Protein 7FXO (pdb70)

Radius of gyration: 18.95 Å; Cα contacts (8 Å, |Δi|>4): 662; chains: 2; bounding box: 54×39×42 Å

GO terms:
  GO:0140104 molecular carrier act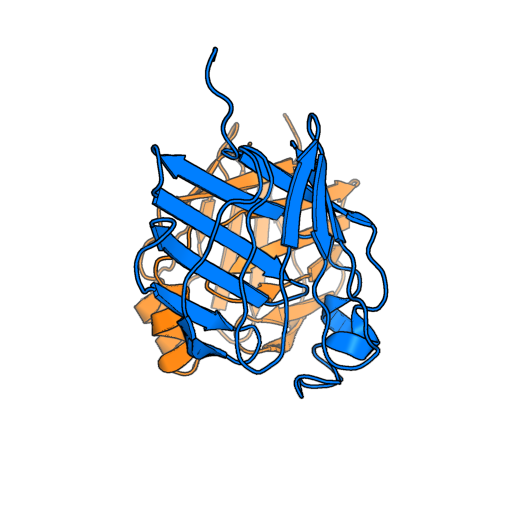ivity (F, EXP)
  GO:0005319 lipid carrier activity (F, TAS)
  GO:0005324 long-chain fatty acid transmembrane transporter activity (F, TAS)
  GO:0042167 heme catabolic process (P, TAS)
  GO:0005654 nucleoplasm (C, TAS)
  GO:0005829 cytosol (C, TAS)
  GO:0019216 regulation of lipid metabolic process (P, TAS)
  GO:0019433 triglyceride catabolic process (P, TAS)
  GO:0005515 protein binding (F, IPI)
  GO:0005829 cytosol (C, IDA)
  GO:0016209 antioxidant activity (F, IDA)
  GO:1990748 cellular detoxification (P, IDA)
  GO:0071456 cellular response to hypoxia (P, IDA)
  GO:0070301 cellular response to hydrogen peroxide (P, IDA)
  GO:0070062 extracellular exosome (C, HDA)

Foldseek 3Di:
DPADDPFAKWWWDDKPQLLVVCVVVPHDPVQSVQFVPDGWIKGWDDDPQKIWIFTDRGPDTAIAIAGAPDWGWGQDPVRDTFTWHWHDDPPFWIWIATPQWIWIWGDDPQWIWIWIDHPNGTIIIIIGGD/DDAPFAKWWWDDKDCLLVVCVVVPNDPVQSVQFVPDTGMKGWDDDPQKIWIFDRRGPDTFIFIDGAPDWGWGQDPNRDIFIWHWHDDDRFWIWIDTPQKIWIWGDDPQKIWIWIDHPPGTMIIIIGGD

CATH classification: 2.40.128.20

Sequence (258 aa):
GSHMMSFSGKYQLQSQEENFEAFMKKAIGLPEELLIQKGKDIKGVSEIVQNGKHFKFTITAGSSKVIQNEFTVGEEECELETMTGEKVKTVVQLEGDNKLVVTTTTFFKNIKSVTELNGDIITNTMMTTLGDIVFKRISKRIHMSFSGKYQLQSQENFEAFMKAIGLPEELIQKGKDIKGVSEIVQNGKHFKFTITAGSKVIQQNEFTVGEECELETMMTGEKVKTVVQLEGDNKLVTTFKNIKSVTELNNGDIIITNTMTTLGDDIVFKRRISKRRI

Secondary structure (DSSP, 8-state):
--S----EEEEEEEEESHHHHHHHTT--HHHHHHHTT---EEEEEEETTEEEEEEEETTEEEEEEEETTS-EEEE-TTS-EEEE-EEESSTTEEEEEETTEEEEEEEETTEEEEEEEETTEEEEEEEEE-/---S-EEEEEEEEESHHHHHHHHT--HHHHHHHTT---EEEEEEETTEEEEEEEETTEEEEEEEETTSEEEEEPTTS-EEEEE-EEETTTEEEEEETTEEEEEEEETTEEEEEEEETTEEEEEEEEE-

Nearest PDB structures (foldseek):
  7dzl-as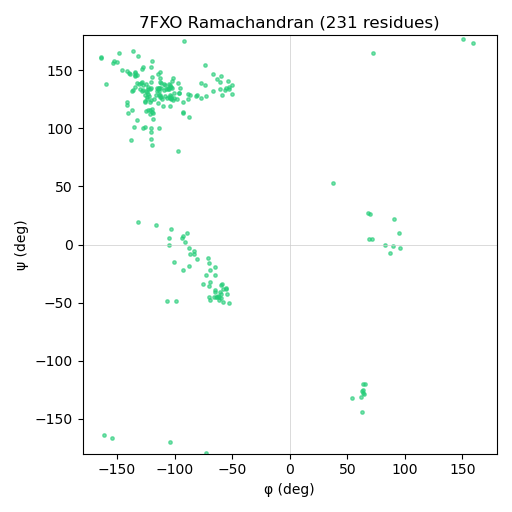sembly1_B  TM=9.947E-01  e=1.138E-18  Homo sapiens
  7dzg-assembly1_B  TM=9.962E-01  e=1.698E-18  Homo sapiens
  6mp4-assembly2_E  TM=9.742E-01  e=1.322E-18  Homo sapiens
  6drg-assembly1_A  TM=9.302E-01  e=9.304E-18  Homo sapiens
  1lfo-assembly1_A  TM=9.562E-01  e=7.229E-16  Rattus norvegicus

Solvent-accessible surface area: 12935 Å² total; per-residue (Å²): 122,118,166,79,48,0,44,19,43,3,24,15,78,56,45,100,70,13,83,46,1,4,121,48,27,63,25,70,101,118,66,9,90,60,0,66,107,4,119,7,19,15,39,5,68,41,96,60,131,52,1,74,24,16,33,14,8,6,12,56,7,13,47,25,89,16,40,16,57,104,129,10,84,14,22,12,20,67,19,76,116,22,121,20,48,4,97,66,84,49,110,40,64,6,8,14,73,21,116,142,14,98,12,33,15,53,17,76,65,62,54,15,45,15,42,9,44,37,67,143,40,48,0,87,25,70,14,92,77,80,158,153,53,1,45,26,44,2,21,7,88,50,36,105,77,9,80,46,2,1,117,51,38,55,5,76,76,114,50,2,90,56,0,64,90,8,86,10,15,18,43,6,68,39,113,55,132,53,0,96,18,28,51,10,9,3,18,42,6,9,81,20,97,16,47,9,41,108,121,12,85,15,15,11,25,50,33,88,106,11,134,19,55,5,93,52,88,68,128,51,55,6,17,14,81,28,99,142,10,101,14,26,16,56,9,78,65,56,52,15,31,31,30,31,45,34,67,146,41,61,6,58,24,59,11,92,50,89

Structure (mmCIF, N/CA/C/O backbone):
data_7FXO
#
_entry.id   7FXO
#
_cell.length_a   56.941
_cell.length_b   37.114
_cell.length_c   60.491
_cell.angle_alpha   90.000
_cell.angle_beta   113.120
_cell.angle_gamma   90.000
#
_symmetry.space_group_name_H-M   'P 1 21 1'
#
loop_
_entity.id
_entity.type
_entity.pdbx_description
1 polymer 'Fatty acid-binding protein, liver'
2 non-polymer 'DIMETHYL SULFOXIDE'
3 non-polymer BENZAMIDINE
4 water water
#
loop_
_atom_site.group_PDB
_atom_site.id
_atom_site.type_symbol
_atom_site.label_atom_id
_atom_site.label_alt_id
_atom_site.label_comp_id
_atom_site.label_asym_id
_atom_site.label_entity_id
_atom_site.label_seq_id
_atom_site.pdbx_PDB_ins_code
_atom_site.Cartn_x
_atom_site.Cartn_y
_atom_site.Cartn_z
_atom_site.occupancy
_atom_site.B_iso_or_equiv
_atom_site.auth_seq_id
_atom_site.auth_comp_id
_atom_site.auth_asym_id
_atom_site.auth_atom_id
_atom_site.pdbx_PDB_model_num
ATOM 1 N N . GLY A 1 1 ? -4.690 14.605 -20.145 1.00 20.03 -2 GLY A N 1
ATOM 2 C CA . GLY A 1 1 ? -3.798 15.735 -19.982 1.00 20.56 -2 GLY A CA 1
ATOM 3 C C . GLY A 1 1 ? -2.370 15.296 -19.814 1.00 18.26 -2 GLY A C 1
ATOM 4 O O . GLY A 1 1 ? -1.985 14.148 -20.112 1.00 17.91 -2 GLY A O 1
ATOM 10 N N . SER A 1 2 ? -1.536 16.180 -19.308 1.00 20.62 -1 SER A N 1
ATOM 11 C CA . SER A 1 2 ? -0.101 15.925 -19.207 1.00 21.60 -1 SER A CA 1
ATOM 12 C C . SER A 1 2 ? 0.261 14.916 -18.105 1.00 21.11 -1 SER A C 1
ATOM 13 O O . SER A 1 2 ? 1.310 14.274 -18.147 1.00 24.71 -1 SER A O 1
ATOM 21 N N . HIS A 1 3 ? -0.583 14.810 -17.090 1.00 19.13 0 HIS A N 1
ATOM 22 C CA . HIS A 1 3 ? -0.320 13.890 -15.973 1.00 20.64 0 HIS A CA 1
ATOM 23 C C . HIS A 1 3 ? -1.231 12.686 -16.203 1.00 19.73 0 HIS A C 1
ATOM 24 O O . HIS A 1 3 ? -2.403 12.858 -16.440 1.00 19.60 0 HIS A O 1
ATOM 38 N N . MET A 1 4 ? -0.671 11.493 -16.230 1.00 15.48 1 MET A N 1
ATOM 39 C CA A MET A 1 4 ? -1.498 10.356 -16.537 0.50 13.83 1 MET A CA 1
ATOM 40 C CA B MET A 1 4 ? -1.430 10.297 -16.483 0.50 14.34 1 MET A CA 1
ATOM 41 C C . MET A 1 4 ? -2.577 10.079 -15.491 1.00 13.45 1 MET A C 1
ATOM 42 O O . MET A 1 4 ? -2.446 10.325 -14.269 1.00 15.58 1 MET A O 1
ATOM 69 N N . SER A 1 5 ? -3.666 9.562 -15.997 1.00 11.80 2 SER A N 1
ATOM 70 C CA . SER A 1 5 ? -4.809 9.213 -15.217 1.00 11.44 2 SER A CA 1
ATOM 71 C C . SER A 1 5 ? -5.324 7.845 -15.621 1.00 12.10 2 SER A C 1
ATOM 72 O O . SER A 1 5 ? -5.292 7.466 -16.779 1.00 12.48 2 SER A O 1
ATOM 80 N N . PHE A 1 6 ? -5.841 7.105 -14.658 1.00 10.55 3 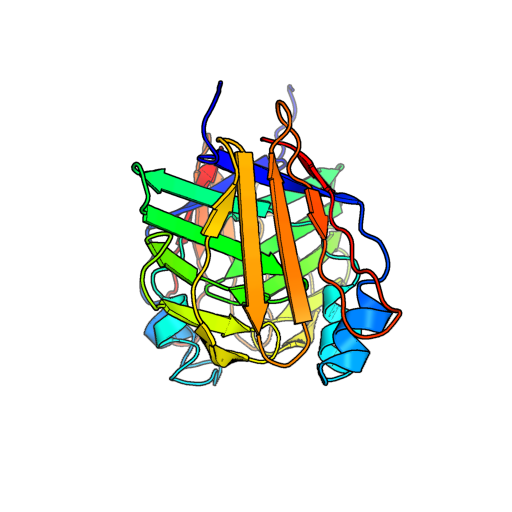PHE A N 1
ATOM 81 C CA . PHE A 1 6 ? -6.549 5.893 -14.894 1.00 10.70 3 PHE A CA 1
ATOM 82 C C . PHE A 1 6 ? -8.022 6.104 -15.312 1.00 11.22 3 PHE A C 1
ATOM 83 O O . PHE A 1 6 ? -8.723 5.122 -15.642 1.00 12.43 3 PHE A O 1
ATOM 100 N N . SER A 1 7 ? -8.541 7.311 -15.170 1.00 11.95 4 SER A N 1
ATOM 101 C CA . SER A 1 7 ? -9.957 7.504 -15.422 1.00 12.60 4 SER A CA 1
ATOM 102 C C . SER A 1 7 ? -10.411 6.943 -16.742 1.00 12.37 4 SER A C 1
ATOM 103 O O . SER A 1 7 ? -9.767 7.221 -17.781 1.00 13.51 4 SER A O 1
ATOM 111 N N . GLY A 1 8 ? -11.569 6.291 -16.732 1.00 12.12 5 GLY A N 1
ATOM 112 C CA . GLY A 1 8 ? -12.120 5.795 -17.957 1.00 13.55 5 GLY A CA 1
ATOM 113 C C . GLY A 1 8 ? -13.124 4.695 -17.760 1.00 13.44 5 GLY A C 1
ATOM 114 O O . GLY A 1 8 ? -13.312 4.244 -16.640 1.00 13.38 5 GLY A O 1
ATOM 118 N N . LYS A 1 9 ? -13.751 4.307 -18.842 1.00 13.07 6 LYS A N 1
ATOM 119 C CA . LYS A 1 9 ? -14.604 3.126 -18.877 1.00 12.85 6 LYS A CA 1
ATOM 120 C C . LYS A 1 9 ? -13.921 2.134 -19.785 1.00 12.85 6 LYS A C 1
ATOM 121 O O . LYS A 1 9 ? -13.480 2.491 -20.872 1.00 13.82 6 LYS A O 1
ATOM 140 N N . TYR A 1 10 ? -13.844 0.862 -19.357 1.00 12.26 7 TYR A N 1
ATOM 141 C CA . TYR A 1 10 ? -13.048 -0.142 -20.032 1.00 13.40 7 TYR A CA 1
ATOM 142 C C . TYR A 1 10 ? -13.859 -1.461 -20.146 1.00 14.58 7 TYR A C 1
ATOM 143 O O . TYR A 1 10 ? -14.445 -1.860 -19.141 1.00 17.56 7 TYR A O 1
ATOM 161 N N . GLN A 1 11 ? -13.896 -2.096 -21.306 1.00 12.47 8 GLN A N 1
ATOM 162 C CA . GLN A 1 11 ? -14.605 -3.333 -21.435 1.00 12.37 8 GLN A CA 1
ATOM 163 C C . GLN A 1 11 ? -13.683 -4.504 -21.510 1.00 11.81 8 GLN A C 1
ATOM 164 O O . GLN A 1 11 ? -12.705 -4.478 -22.262 1.00 13.63 8 GLN A O 1
ATOM 178 N N . LEU A 1 12 ? -14.009 -5.54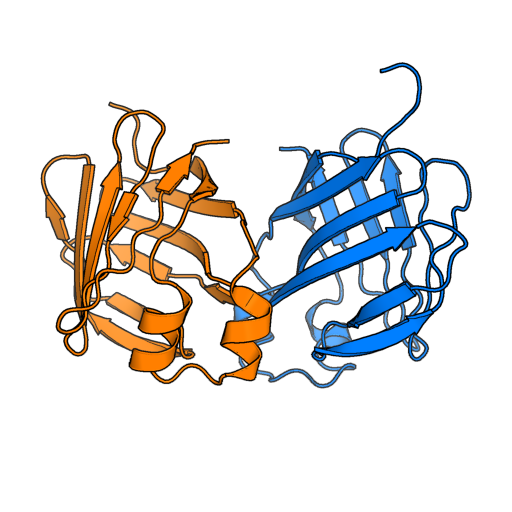4 -20.730 1.00 13.56 9 LEU A N 1
ATOM 179 C CA . LEU A 1 12 ? -13.228 -6.760 -20.800 1.00 13.66 9 LEU A CA 1
ATOM 180 C C . LEU A 1 12 ? -13.100 -7.286 -22.234 1.00 13.49 9 LEU A C 1
ATOM 181 O O . LEU A 1 12 ? -14.147 -7.432 -22.904 1.00 15.62 9 LEU A O 1
ATOM 197 N N . GLN A 1 13 ? -11.901 -7.665 -22.631 1.00 13.46 10 GLN A N 1
ATOM 198 C CA . GLN A 1 13 ? -11.518 -8.244 -23.928 1.00 15.97 10 GLN A CA 1
ATOM 199 C C . GLN A 1 13 ? -11.220 -9.741 -23.819 1.00 16.01 10 GLN A C 1
ATOM 200 O O . GLN A 1 13 ? -11.706 -10.526 -24.613 1.00 18.03 10 GLN A O 1
ATOM 214 N N . SER A 1 14 ? -10.404 -10.091 -22.833 1.00 15.85 11 SER A N 1
ATOM 215 C CA . SER A 1 14 ? -9.996 -11.432 -22.619 1.00 16.42 11 SER A CA 1
ATOM 216 C C . SER A 1 14 ? -9.732 -11.687 -21.154 1.00 13.61 11 SER A C 1
ATOM 217 O O . SER A 1 14 ? -9.440 -10.777 -20.373 1.00 14.30 11 SER A O 1
ATOM 225 N N . GLN A 1 15 ? -9.813 -12.957 -20.741 1.00 13.60 12 GLN A N 1
ATOM 226 C CA . GLN A 1 15 ? -9.514 -13.333 -19.393 1.00 14.82 12 GLN A CA 1
ATOM 227 C C . GLN A 1 15 ? -9.064 -14.745 -19.307 1.00 14.07 12 GLN A C 1
ATOM 228 O O . GLN A 1 15 ? -9.398 -15.581 -20.210 1.00 18.19 12 GLN A O 1
ATOM 242 N N . GLU A 1 16 ? -8.308 -15.065 -18.260 1.00 12.78 13 GLU A N 1
ATOM 243 C CA A GLU A 1 16 ? -7.862 -16.449 -17.994 0.50 13.46 13 GLU A CA 1
ATOM 244 C CA B GLU A 1 16 ? -7.781 -16.426 -18.013 0.50 13.68 13 GLU A CA 1
ATOM 245 C C . GLU A 1 16 ? -7.992 -16.778 -16.537 1.00 12.56 13 GLU A C 1
ATOM 246 O O . GLU A 1 16 ? -7.745 -15.965 -15.652 1.00 14.04 13 GLU A O 1
ATOM 269 N N . ASN A 1 17 ? -8.400 -18.023 -16.288 1.00 12.53 14 ASN A N 1
ATOM 270 C CA . ASN A 1 17 ? -8.520 -18.592 -14.995 1.00 12.58 14 ASN A CA 1
ATOM 271 C C . ASN A 1 17 ? -9.664 -17.999 -14.194 1.00 12.41 14 ASN A C 1
ATOM 272 O O . ASN A 1 17 ? -9.664 -18.058 -12.974 1.00 13.21 14 ASN A O 1
ATOM 283 N N . PHE A 1 18 ? -10.688 -17.480 -14.855 1.00 12.03 15 PHE A N 1
ATOM 284 C CA . PHE A 1 18 ? -11.873 -16.959 -14.155 1.00 12.47 15 PHE A CA 1
ATOM 285 C C . PHE A 1 18 ? -12.508 -18.031 -13.293 1.00 11.70 15 PHE A C 1
ATOM 286 O O . PHE A 1 18 ? -12.803 -17.841 -12.108 1.00 12.99 15 PHE A O 1
ATOM 303 N N . GLU A 1 19 ? -12.745 -19.211 -13.862 1.00 13.45 16 GLU A N 1
ATOM 304 C CA . GLU A 1 19 ? -13.459 -20.291 -13.149 1.00 15.82 16 GLU A CA 1
ATOM 305 C C . GLU A 1 19 ? -12.677 -20.741 -11.938 1.00 15.65 16 GLU A C 1
ATOM 306 O O . GLU A 1 19 ? -13.259 -20.867 -10.863 1.00 14.18 16 GLU A O 1
ATOM 318 N N . ALA A 1 20 ? -11.378 -20.931 -12.112 1.00 14.46 17 ALA A N 1
ATOM 319 C CA . ALA A 1 20 ? -10.528 -21.398 -11.034 1.00 12.97 17 ALA A CA 1
ATOM 320 C C . ALA A 1 20 ? -10.538 -20.425 -9.896 1.00 12.94 17 ALA A C 1
ATOM 321 O O . ALA A 1 20 ? -10.648 -20.761 -8.721 1.00 13.57 17 ALA A O 1
ATOM 328 N N . PHE A 1 21 ? -10.355 -19.153 -10.232 1.00 11.92 18 PHE A N 1
ATOM 329 C CA . PHE A 1 21 ? -10.260 -18.128 -9.218 1.00 12.10 18 PHE A CA 1
ATOM 330 C C . PHE A 1 21 ? -11.591 -17.951 -8.435 1.00 13.80 18 PHE A C 1
ATOM 331 O O . PHE A 1 21 ? -11.632 -17.890 -7.212 1.00 13.33 18 PHE A O 1
ATOM 348 N N . MET A 1 22 ? -12.688 -17.914 -9.189 1.00 12.71 19 MET A N 1
ATOM 349 C CA . MET A 1 22 ? -13.999 -17.808 -8.605 1.00 14.64 19 MET A CA 1
ATOM 350 C C . MET A 1 22 ? -14.325 -18.979 -7.684 1.00 14.41 19 MET A C 1
ATOM 351 O O . MET A 1 22 ? -14.938 -18.780 -6.642 1.00 15.01 19 MET A O 1
ATOM 365 N N . LYS A 1 23 ? -13.942 -20.169 -8.100 1.00 14.66 20 LYS A N 1
ATOM 366 C CA A LYS A 1 23 ? -14.119 -21.337 -7.190 0.50 15.76 20 LYS A CA 1
ATOM 367 C CA B LYS A 1 23 ? -14.105 -21.363 -7.218 0.50 15.93 20 LYS A CA 1
ATOM 368 C C . LYS A 1 23 ? -13.204 -21.257 -5.957 1.00 16.30 20 LYS A C 1
ATOM 369 O O . LYS A 1 23 ? -13.612 -21.595 -4.829 1.00 19.12 20 LYS A O 1
ATOM 406 N N . ALA A 1 24 ? -11.985 -20.775 -6.147 1.00 15.08 21 ALA A N 1
ATOM 407 C CA . ALA A 1 24 ? -11.081 -20.640 -5.005 1.00 16.92 21 ALA A CA 1
ATOM 408 C C . ALA A 1 24 ? -11.612 -19.735 -3.923 1.00 18.97 21 ALA A C 1
ATOM 409 O O . ALA A 1 24 ? -11.365 -19.920 -2.754 1.00 20.21 21 ALA A O 1
ATOM 416 N N . ILE A 1 25 ? -12.323 -18.708 -4.308 1.00 16.50 22 ILE A N 1
ATOM 417 C CA . ILE A 1 25 ? -12.884 -17.794 -3.344 1.00 16.05 22 ILE A CA 1
ATOM 418 C C . ILE A 1 25 ? -14.324 -18.226 -2.920 1.00 17.21 22 ILE A C 1
ATOM 419 O O . ILE A 1 25 ? -14.940 -17.546 -2.157 1.00 19.98 22 ILE A O 1
ATOM 435 N N . GLY A 1 26 ? -14.812 -19.353 -3.430 1.00 17.41 23 GLY A N 1
ATOM 436 C CA . GLY A 1 26 ? -15.992 -19.997 -2.886 1.00 18.34 23 GLY A CA 1
ATOM 437 C C . GLY A 1 26 ? -17.317 -19.663 -3.537 1.00 18.43 23 GLY A C 1
ATOM 438 O O . GLY A 1 26 ? -18.382 -19.926 -2.977 1.00 21.10 23 GLY A O 1
ATOM 442 N N . LEU A 1 27 ? -17.334 -18.972 -4.689 1.00 17.30 24 LEU A N 1
ATOM 443 C CA . LEU A 1 27 ? -18.584 -18.479 -5.193 1.00 17.66 24 LEU A CA 1
ATOM 444 C C . LEU A 1 27 ? -19.455 -19.608 -5.770 1.00 18.33 24 LEU A C 1
ATOM 445 O O . LEU A 1 27 ? -18.911 -20.662 -6.142 1.00 18.57 24 LEU A O 1
ATOM 461 N N . PRO A 1 28 ? -20.806 -19.426 -5.799 1.00 21.71 25 PRO A N 1
ATOM 462 C CA . PRO A 1 28 ? -21.662 -20.458 -6.350 1.00 21.43 25 PRO A CA 1
ATOM 463 C C . PRO A 1 28 ? -21.349 -20.877 -7.801 1.00 23.33 25 PRO A C 1
ATOM 464 O O . PRO A 1 28 ? -21.072 -20.040 -8.666 1.00 24.25 25 PRO A O 1
ATOM 475 N N . GLU A 1 29 ? -21.293 -22.177 -8.015 1.00 23.40 26 GLU A N 1
ATOM 476 C CA . GLU A 1 29 ? -20.955 -22.772 -9.349 1.00 24.41 26 GLU A CA 1
ATOM 477 C C . GLU A 1 29 ? -21.871 -22.283 -10.506 1.00 25.10 26 GLU A C 1
ATOM 478 O O . GLU A 1 29 ? -21.416 -22.020 -11.644 1.00 25.57 26 GLU A O 1
ATOM 490 N N . GLU A 1 30 ? -23.139 -22.108 -10.179 1.00 25.50 27 GLU A N 1
ATOM 491 C CA . GLU A 1 30 ? -24.119 -21.597 -11.136 1.00 24.63 27 GLU A CA 1
ATOM 492 C C . GLU A 1 30 ? -23.758 -20.154 -11.514 1.00 24.52 27 GLU A C 1
ATOM 493 O O . GLU A 1 30 ? -23.853 -19.772 -12.684 1.00 27.19 27 GLU A O 1
ATOM 505 N N . LEU A 1 31 ? -23.335 -19.362 -10.538 1.00 23.23 28 LEU A N 1
ATOM 506 C CA A LEU A 1 31 ? -22.956 -17.987 -10.782 0.50 23.69 28 LEU A CA 1
ATOM 507 C CA B LEU A 1 31 ? -22.927 -17.981 -10.741 0.50 23.21 28 LEU A CA 1
ATOM 508 C C . LEU A 1 31 ? -21.682 -17.889 -11.619 1.00 20.09 28 LEU A C 1
ATOM 509 O O . LEU A 1 31 ? -21.554 -16.996 -12.446 1.00 20.56 28 LEU A O 1
ATOM 540 N N . ILE A 1 32 ? -20.759 -18.780 -11.370 1.00 18.38 29 ILE A N 1
ATOM 541 C CA . ILE A 1 32 ? -19.536 -18.883 -12.117 1.00 19.92 29 ILE A CA 1
ATOM 542 C C . ILE A 1 32 ? -19.792 -19.191 -13.580 1.00 19.02 29 ILE A C 1
ATOM 543 O O . ILE A 1 32 ? -19.297 -18.534 -14.455 1.00 18.74 29 ILE A O 1
ATOM 559 N N . GLN A 1 33 ? -20.692 -20.146 -13.832 1.00 18.83 30 GLN A N 1
ATOM 560 C CA . GLN A 1 33 ? -21.064 -20.533 -15.166 1.00 23.74 30 GLN A CA 1
ATOM 561 C C . GLN A 1 33 ? -21.781 -19.395 -15.922 1.00 20.10 30 GLN A C 1
ATOM 562 O O . GLN A 1 33 ? -21.522 -19.186 -17.124 1.00 25.25 30 GLN A O 1
ATOM 576 N N . LYS A 1 34 ? -22.637 -18.651 -15.232 1.00 22.08 31 LYS A N 1
ATOM 577 C CA . LYS A 1 34 ? -23.361 -17.515 -15.801 1.00 24.71 31 LYS A CA 1
ATOM 578 C C . LYS A 1 34 ? -22.420 -16.352 -16.088 1.00 21.62 31 LYS A C 1
ATOM 579 O O . LYS A 1 34 ? -22.568 -15.625 -17.074 1.00 27.50 31 LYS A O 1
ATOM 598 N N . GLY A 1 35 ? -21.434 -16.185 -15.224 1.00 19.51 32 GLY A N 1
ATOM 599 C CA . GLY A 1 35 ? -20.582 -15.055 -15.285 1.00 18.58 32 GLY A CA 1
ATOM 600 C C . GLY A 1 35 ? -19.369 -15.137 -16.171 1.00 17.99 32 GLY A C 1
ATOM 601 O O . GLY A 1 35 ? -18.847 -14.109 -16.567 1.00 16.35 32 GLY A O 1
ATOM 605 N N . LYS A 1 36 ? -18.940 -16.345 -16.554 1.00 17.30 33 LYS A N 1
ATOM 606 C CA . LYS A 1 36 ? -17.635 -16.506 -17.143 1.00 16.79 33 LYS A CA 1
ATOM 607 C C . LYS A 1 36 ? -17.548 -15.878 -18.524 1.00 18.00 33 LYS A C 1
ATOM 608 O O . LYS A 1 36 ? -16.430 -15.594 -18.966 1.00 23.27 33 LYS A O 1
ATOM 627 N N . ASP A 1 37 ? -18.681 -15.689 -19.201 1.00 19.60 34 ASP A N 1
ATOM 628 C CA . ASP A 1 37 ? -18.685 -15.207 -20.595 1.00 22.87 34 ASP A CA 1
ATOM 629 C C . ASP A 1 37 ? -19.095 -13.764 -20.665 1.00 20.90 34 ASP A C 1
ATOM 630 O O . ASP A 1 37 ? -19.112 -13.213 -21.781 1.00 23.19 34 ASP A O 1
ATOM 639 N N . ILE A 1 38 ? -19.397 -13.126 -19.516 1.00 15.64 35 ILE A N 1
ATOM 640 C CA . ILE A 1 38 ? -19.783 -11.706 -19.501 1.00 16.47 35 ILE A CA 1
ATOM 641 C C . ILE A 1 38 ? -18.584 -10.820 -19.764 1.00 17.14 35 ILE A C 1
ATOM 642 O O . ILE A 1 38 ? -17.550 -10.978 -19.156 1.00 18.65 35 ILE A O 1
ATOM 658 N N . LYS A 1 39 ? -18.682 -9.896 -20.749 1.00 16.88 36 LYS A N 1
ATOM 659 C CA . LYS A 1 39 ? -17.615 -8.919 -21.064 1.00 17.58 36 LYS A CA 1
ATOM 660 C C . LYS A 1 39 ? -17.918 -7.578 -20.371 1.00 17.28 36 LYS A C 1
ATOM 661 O O . LYS A 1 39 ? -18.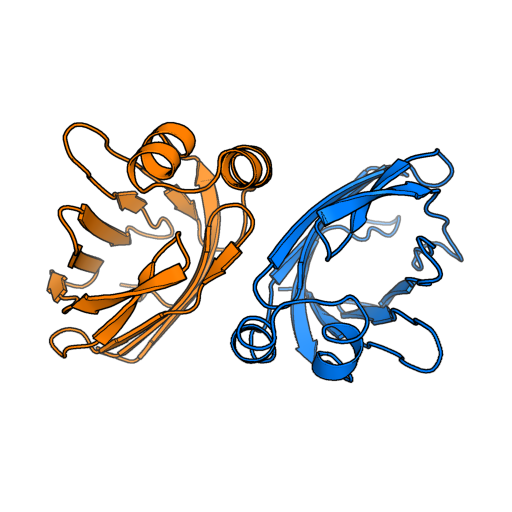503 -6.644 -20.898 1.00 22.96 36 LYS A O 1
ATOM 680 N N . GLY A 1 40 ? -17.567 -7.578 -19.082 1.00 19.77 37 GLY A N 1
ATOM 681 C CA . GLY A 1 40 ? -17.957 -6.522 -18.203 1.00 24.61 37 GLY A CA 1
ATOM 682 C C . GLY A 1 40 ? -17.321 -5.200 -18.526 1.00 18.76 37 GLY A C 1
ATOM 683 O O . GLY A 1 40 ? -16.141 -5.146 -18.901 1.00 19.24 37 GLY A O 1
ATOM 687 N N . VAL A 1 41 ? -18.086 -4.161 -18.271 1.00 20.99 38 VAL A N 1
ATOM 688 C CA . VAL A 1 41 ? -17.529 -2.784 -18.345 1.00 18.98 38 VAL A CA 1
ATOM 689 C C . VAL A 1 41 ? -17.204 -2.283 -16.956 1.00 20.33 38 VAL A C 1
ATOM 690 O O . VAL A 1 41 ? -18.100 -2.294 -16.084 1.00 29.41 38 VAL A O 1
ATOM 703 N N . SER A 1 42 ? -15.966 -1.828 -16.727 1.00 15.37 39 SER A N 1
ATOM 704 C CA . SER A 1 42 ? -15.545 -1.271 -15.494 1.00 16.65 39 SER A CA 1
ATOM 705 C C . SER A 1 42 ? -15.253 0.206 -15.662 1.00 16.77 39 SER A C 1
ATOM 706 O O . SER A 1 42 ? -14.817 0.654 -16.713 1.00 19.16 39 SER A O 1
ATOM 714 N N . GLU A 1 43 ? -15.487 0.961 -14.608 1.00 13.62 40 GLU A N 1
ATOM 715 C CA . GLU A 1 43 ? -15.285 2.386 -14.576 1.00 13.61 40 GLU A CA 1
ATOM 716 C C . GLU A 1 43 ? -14.276 2.710 -13.487 1.00 14.12 40 GLU A C 1
ATOM 717 O O . GLU A 1 43 ? -14.364 2.219 -12.359 1.00 16.00 40 GLU A O 1
ATOM 729 N N . ILE A 1 44 ? -13.348 3.559 -13.851 1.00 12.32 41 ILE A N 1
ATOM 730 C CA . ILE A 1 44 ? -12.416 4.104 -12.879 1.00 11.76 41 ILE A CA 1
ATOM 731 C C . ILE A 1 44 ? -12.526 5.615 -12.930 1.00 12.10 41 ILE A C 1
ATOM 732 O O . ILE A 1 44 ? -12.529 6.213 -13.994 1.00 13.53 41 ILE A O 1
ATOM 748 N N . VAL A 1 45 ? -12.578 6.226 -11.764 1.00 11.57 42 VAL A N 1
ATOM 749 C CA . VAL A 1 45 ? -12.514 7.684 -11.613 1.00 11.95 42 VAL A CA 1
ATOM 750 C C . VAL A 1 45 ? -11.347 8.024 -10.739 1.00 11.35 42 VAL A C 1
ATOM 751 O O . VAL A 1 45 ? -11.339 7.603 -9.574 1.00 12.95 42 VAL A O 1
ATOM 764 N N . GLN A 1 46 ? -10.300 8.666 -11.280 1.00 12.63 43 GLN A N 1
ATOM 765 C CA . GLN A 1 46 ? -9.157 9.043 -10.494 1.00 11.84 43 GLN A CA 1
ATOM 766 C C . GLN A 1 46 ? -9.210 10.560 -10.236 1.00 11.41 43 GLN A C 1
ATOM 767 O O . GLN A 1 46 ? -9.470 11.334 -11.156 1.00 13.79 43 GLN A O 1
ATOM 781 N N . ASN A 1 47 ? -8.888 10.979 -9.020 1.00 12.56 44 ASN A N 1
ATOM 782 C CA . ASN A 1 47 ? -8.602 12.379 -8.724 1.00 13.29 44 ASN A CA 1
ATOM 783 C C . ASN A 1 47 ? -7.360 12.394 -7.856 1.00 12.17 44 ASN A C 1
ATOM 784 O O . ASN A 1 47 ? -7.448 12.152 -6.662 1.00 14.01 44 ASN A O 1
ATOM 795 N N . GLY A 1 48 ? -6.199 12.697 -8.442 1.00 13.56 45 GLY A N 1
ATOM 796 C CA . GLY A 1 48 ? -4.988 12.685 -7.717 1.00 14.50 45 GLY A CA 1
ATOM 797 C C . GLY A 1 48 ? -4.680 11.276 -7.233 1.00 14.38 45 GLY A C 1
ATOM 798 O O . GLY A 1 48 ? -4.711 10.322 -8.011 1.00 18.08 45 GLY A O 1
ATOM 802 N N . LYS A 1 49 ? -4.474 11.118 -5.942 1.00 12.81 46 LYS A N 1
ATOM 803 C CA . LYS A 1 49 ? -4.237 9.838 -5.272 1.00 13.68 46 LYS A CA 1
ATOM 804 C C . LYS A 1 49 ? -5.511 9.076 -4.928 1.00 12.33 46 LYS A C 1
ATOM 805 O O . LYS A 1 49 ? -5.419 7.946 -4.458 1.00 13.53 46 LYS A O 1
ATOM 824 N N . HIS A 1 50 ? -6.659 9.679 -5.148 1.00 12.39 47 HIS A N 1
ATOM 825 C CA . HIS A 1 50 ? -7.907 9.074 -4.801 1.00 12.26 47 HIS A CA 1
ATOM 826 C C . HIS A 1 50 ? -8.547 8.373 -6.018 1.00 12.34 47 HIS A C 1
ATOM 827 O O . HIS A 1 50 ? -8.541 8.917 -7.126 1.00 12.13 47 HIS A O 1
ATOM 842 N N . PHE A 1 51 ? -9.116 7.207 -5.791 1.00 11.99 48 PHE A N 1
ATOM 843 C CA . PHE A 1 51 ? -9.714 6.396 -6.852 1.00 12.83 48 PHE A CA 1
ATOM 844 C C . PHE A 1 51 ? -11.072 5.923 -6.446 1.00 13.27 48 PHE A C 1
ATOM 845 O O . PHE A 1 51 ? -11.302 5.534 -5.281 1.00 13.86 48 PHE A O 1
ATOM 862 N N . LYS A 1 52 ? -11.967 5.822 -7.412 1.00 12.17 49 LYS A N 1
ATOM 863 C CA . LYS A 1 52 ? -13.234 5.111 -7.282 1.00 12.61 49 LYS A CA 1
ATOM 864 C C . LYS A 1 52 ? -13.296 4.091 -8.437 1.00 11.73 49 LYS A C 1
ATOM 865 O O . LYS A 1 52 ? -13.178 4.468 -9.599 1.00 14.64 49 LYS A O 1
ATOM 884 N N . PHE A 1 53 ? -13.463 2.851 -8.074 1.00 13.01 50 PHE A N 1
ATOM 885 C CA . PHE A 1 53 ? -13.533 1.760 -9.033 1.00 13.09 50 PHE A CA 1
ATOM 886 C C . PHE A 1 53 ? -14.935 1.188 -8.985 1.00 13.35 50 PHE A C 1
ATOM 887 O O . PHE A 1 53 ? -15.425 0.845 -7.882 1.00 15.52 50 PHE A O 1
ATOM 904 N N . THR A 1 54 ? -15.567 0.985 -10.132 1.00 12.23 51 THR A N 1
ATOM 905 C CA . THR A 1 54 ? -16.823 0.265 -10.228 1.00 13.93 51 THR A CA 1
ATOM 906 C C . THR A 1 54 ? -16.617 -0.827 -11.244 1.00 14.13 51 THR A C 1
ATOM 907 O O . THR A 1 54 ? -16.540 -0.550 -12.452 1.00 14.88 51 THR A O 1
ATOM 918 N N . ILE A 1 55 ? -16.396 -2.050 -10.752 1.00 14.75 52 ILE A N 1
ATOM 919 C CA . ILE A 1 55 ? -15.902 -3.134 -11.569 1.00 15.18 52 ILE A CA 1
ATOM 920 C C . ILE A 1 55 ? -16.934 -4.204 -11.761 1.00 14.90 52 ILE A C 1
ATOM 921 O O . ILE A 1 55 ? -17.636 -4.538 -10.815 1.00 18.74 52 ILE A O 1
ATOM 937 N N . THR A 1 56 ? -17.030 -4.732 -12.956 1.00 16.46 53 THR A N 1
ATOM 938 C CA . THR A 1 56 ? -17.880 -5.837 -13.219 1.00 17.95 53 THR A CA 1
ATOM 939 C C . THR A 1 56 ? -16.928 -7.008 -13.320 1.00 19.30 53 THR A C 1
ATOM 940 O O . THR A 1 56 ? -16.115 -7.005 -14.270 1.00 24.69 53 THR A O 1
ATOM 951 N N . ALA A 1 57 ? -17.092 -8.018 -12.431 1.00 18.05 54 ALA A N 1
ATOM 952 C CA . ALA A 1 57 ? -16.336 -9.318 -12.458 1.00 22.06 54 ALA A CA 1
ATOM 953 C C . ALA A 1 57 ? -17.346 -10.430 -12.591 1.00 20.25 54 ALA A C 1
ATOM 954 O O . ALA A 1 57 ? -18.022 -10.792 -11.628 1.00 19.16 54 ALA A O 1
ATOM 961 N N . GLY A 1 58 ? -17.551 -10.883 -13.812 1.00 20.95 55 GLY A N 1
ATOM 962 C CA . GLY A 1 58 ? -18.602 -11.817 -14.097 1.00 19.12 55 GLY A CA 1
ATOM 963 C C . GLY A 1 58 ? -19.960 -11.195 -13.804 1.00 17.29 55 GLY A C 1
ATOM 964 O O . GLY A 1 58 ? -20.266 -10.091 -14.294 1.00 22.08 55 GLY A O 1
ATOM 968 N N . SER A 1 59 ? -20.784 -11.839 -12.992 1.00 17.19 56 SER A N 1
ATOM 969 C CA A SER A 1 59 ? -22.091 -11.231 -12.746 0.50 17.57 56 SER A CA 1
ATOM 970 C CA B SER A 1 59 ? -22.122 -11.438 -12.577 0.50 16.64 56 SER A CA 1
ATOM 971 C C . SER A 1 59 ? -22.196 -10.349 -11.471 1.00 18.60 56 SER A C 1
ATOM 972 O O . SER A 1 59 ? -23.310 -9.954 -11.037 1.00 20.80 56 SER A O 1
ATOM 987 N N . LYS A 1 60 ? -21.055 -9.997 -10.900 1.00 16.28 57 LYS A N 1
ATOM 988 C CA . LYS A 1 60 ? -20.974 -9.122 -9.735 1.00 17.49 57 LYS A CA 1
ATOM 989 C C . LYS A 1 60 ? -20.408 -7.791 -10.103 1.00 14.98 57 LYS A C 1
ATOM 990 O O . LYS A 1 60 ? -19.450 -7.702 -10.878 1.00 18.98 57 LYS A O 1
ATOM 1009 N N . VAL A 1 61 ? -21.003 -6.753 -9.548 1.00 15.83 58 VAL A N 1
ATOM 1010 C CA . VAL A 1 61 ? -20.488 -5.393 -9.645 1.00 16.65 58 VAL A CA 1
ATOM 1011 C C . VAL A 1 61 ? -20.066 -5.020 -8.273 1.00 15.87 58 VAL A C 1
ATOM 1012 O O . VAL A 1 61 ? -20.874 -5.155 -7.321 1.00 19.85 58 VAL A O 1
ATOM 1025 N N . ILE A 1 62 ? -18.833 -4.549 -8.168 1.00 15.08 59 ILE A N 1
ATOM 1026 C CA . ILE A 1 62 ? -18.291 -4.131 -6.939 1.00 16.95 59 ILE A CA 1
ATOM 1027 C C . ILE A 1 62 ? -17.699 -2.772 -7.011 1.00 15.76 59 ILE A C 1
ATOM 1028 O O . ILE A 1 62 ? -16.949 -2.466 -7.936 1.00 15.90 59 ILE A O 1
ATOM 1044 N N . GLN A 1 63 ? -18.036 -1.929 -6.053 1.00 16.95 60 GLN A N 1
ATOM 1045 C CA . GLN A 1 63 ? -17.572 -0.564 -6.053 1.00 16.34 60 GLN A CA 1
ATOM 1046 C C . GLN A 1 63 ? -16.670 -0.347 -4.850 1.00 17.04 60 GLN A C 1
ATOM 1047 O O . GLN A 1 63 ? -16.932 -0.803 -3.717 1.00 23.08 60 GLN A O 1
ATOM 1061 N N . ASN A 1 64 ? -15.548 0.311 -5.083 1.00 15.06 61 ASN A N 1
ATOM 1062 C CA . ASN A 1 64 ? -14.553 0.570 -4.032 1.00 15.20 61 ASN A CA 1
ATOM 1063 C C . ASN A 1 64 ? -13.982 1.965 -4.227 1.00 14.55 61 ASN A C 1
ATOM 1064 O O . ASN A 1 64 ? -13.878 2.441 -5.364 1.00 15.45 61 ASN A O 1
ATOM 1075 N N . GLU A 1 65 ? -13.597 2.595 -3.118 1.00 16.61 62 GLU A N 1
ATOM 1076 C CA . GLU A 1 65 ? -12.916 3.875 -3.140 1.00 16.99 62 GLU A CA 1
ATOM 1077 C C . GLU A 1 65 ? -11.748 3.832 -2.189 1.00 16.66 62 GLU A C 1
ATOM 1078 O O . GLU A 1 65 ? -11.832 3.190 -1.136 1.00 20.98 62 GLU A O 1
ATOM 1090 N N . PHE A 1 66 ? -10.673 4.489 -2.521 1.00 14.53 63 PHE A N 1
ATOM 1091 C CA . PHE A 1 66 ? -9.511 4.486 -1.678 1.00 14.67 63 PHE A CA 1
ATOM 1092 C C . PHE A 1 66 ? -8.598 5.618 -2.097 1.00 14.64 63 PHE A C 1
ATOM 1093 O O . PHE A 1 66 ? -8.670 6.095 -3.224 1.00 13.91 63 PHE A O 1
ATOM 1110 N N . THR A 1 67 ? -7.692 5.989 -1.204 1.00 13.09 64 THR A N 1
ATOM 1111 C CA . THR A 1 67 ? -6.622 6.899 -1.467 1.00 13.15 64 THR A CA 1
ATOM 1112 C C . THR A 1 67 ? -5.334 6.123 -1.382 1.00 13.35 64 THR A C 1
ATOM 1113 O O . THR A 1 67 ? -5.098 5.416 -0.382 1.00 15.04 64 THR A O 1
ATOM 1124 N N . VAL A 1 68 ? -4.487 6.179 -2.406 1.00 13.97 65 VAL A N 1
ATOM 1125 C CA . VAL A 1 68 ? -3.200 5.533 -2.364 1.00 15.17 65 VAL A CA 1
ATOM 1126 C C . VAL A 1 68 ? -2.441 5.885 -1.084 1.00 13.88 65 VAL A C 1
ATOM 1127 O O . VAL A 1 68 ? -2.334 7.052 -0.728 1.00 16.13 65 VAL A O 1
ATOM 1140 N N . GLY A 1 69 ? -1.936 4.877 -0.392 1.00 15.06 66 GLY A N 1
ATOM 1141 C CA . GLY A 1 69 ? -1.137 5.014 0.791 1.00 15.72 66 GLY A CA 1
ATOM 1142 C C . GLY A 1 69 ? -1.909 5.211 2.072 1.00 17.90 66 GLY A C 1
ATOM 1143 O O . GLY A 1 69 ? -1.251 5.430 3.128 1.00 20.95 66 GLY A O 1
ATOM 1147 N N . GLU A 1 70 ? -3.226 5.247 2.028 1.00 17.53 67 GLU A N 1
ATOM 1148 C CA A GLU A 1 70 ? -4.087 5.408 3.188 0.50 19.16 67 GLU A CA 1
ATOM 1149 C CA B GLU A 1 70 ? -4.060 5.388 3.198 0.50 19.15 67 GLU A CA 1
ATOM 1150 C C . GLU A 1 70 ? -4.836 4.101 3.418 1.00 19.55 67 GLU A C 1
ATOM 1151 O O . GLU A 1 70 ? -5.249 3.458 2.513 1.00 22.69 67 GLU A O 1
ATOM 1174 N N . GLU A 1 71 ? -5.004 3.696 4.644 1.00 21.27 68 GLU A N 1
ATOM 1175 C CA . GLU A 1 71 ? -5.786 2.547 4.943 1.00 23.85 68 GLU A CA 1
ATOM 1176 C C . GLU A 1 71 ? -7.169 2.711 4.284 1.00 24.36 68 GLU A C 1
ATOM 1177 O O . GLU A 1 71 ? -7.808 3.747 4.342 1.00 26.43 68 GLU A O 1
ATOM 1189 N N . CYS A 1 72 ? -7.598 1.633 3.676 1.00 20.03 69 CYS A N 1
ATOM 1190 C CA . CYS A 1 72 ? -8.859 1.568 2.998 1.00 22.20 69 CYS A CA 1
ATOM 1191 C C . CYS A 1 72 ? -9.594 0.319 3.437 1.00 20.60 69 CYS A C 1
ATOM 1192 O O . CYS A 1 72 ? -9.019 -0.618 4.029 1.00 21.12 69 CYS A O 1
ATOM 1200 N N . GLU A 1 73 ? -10.882 0.304 3.193 1.00 26.81 70 GLU A N 1
ATOM 1201 C CA . GLU A 1 73 ? -11.659 -0.872 3.442 1.00 23.41 70 GLU A CA 1
ATOM 1202 C C . GLU A 1 73 ? -12.205 -1.223 2.103 1.00 25.55 70 GLU A C 1
ATOM 1203 O O . GLU A 1 73 ? -12.923 -0.414 1.517 1.00 33.23 70 GLU A O 1
ATOM 1215 N N . LEU A 1 74 ? -11.815 -2.380 1.621 1.00 18.91 71 LEU A N 1
ATOM 1216 C CA . LEU A 1 74 ? -12.193 -2.819 0.294 1.00 19.73 71 LEU A CA 1
ATOM 1217 C C . LEU A 1 74 ? -13.208 -3.923 0.355 1.00 16.94 71 LEU A C 1
ATOM 1218 O O . LEU A 1 74 ? -13.089 -4.811 1.150 1.00 20.16 71 LEU A O 1
ATOM 1234 N N . GLU A 1 75 ? -14.222 -3.807 -0.424 1.00 18.12 72 GLU A N 1
ATOM 1235 C CA . GLU A 1 75 ? -15.134 -4.897 -0.662 1.00 20.62 72 GLU A CA 1
ATOM 1236 C C . GLU A 1 75 ? -14.512 -5.898 -1.638 1.00 19.08 72 GLU A C 1
ATOM 1237 O O . GLU A 1 75 ? -14.080 -5.498 -2.743 1.00 19.71 72 GLU A O 1
ATOM 1249 N N . THR A 1 76 ? -14.457 -7.163 -1.243 1.00 20.47 73 THR A N 1
ATOM 1250 C CA . THR A 1 76 ? -13.876 -8.238 -2.041 1.00 19.10 73 THR A CA 1
ATOM 1251 C C . THR A 1 76 ? -14.981 -8.885 -2.889 1.00 18.52 73 THR A C 1
ATOM 1252 O O . THR A 1 76 ? -16.152 -8.576 -2.698 1.00 18.88 73 THR A O 1
ATOM 1263 N N . MET A 1 77 ? -14.611 -9.830 -3.767 1.00 21.21 74 MET A N 1
ATOM 1264 C CA . MET A 1 77 ? -15.575 -10.502 -4.574 1.00 19.98 74 MET A CA 1
ATOM 1265 C C . MET A 1 77 ? -16.463 -11.480 -3.787 1.00 17.58 74 MET A C 1
ATOM 1266 O O . MET A 1 77 ? -17.470 -11.936 -4.313 1.00 24.28 74 MET A O 1
ATOM 1280 N N . THR A 1 78 ? -16.119 -11.787 -2.552 1.00 21.26 75 THR A N 1
ATOM 1281 C CA . THR A 1 78 ? -17.003 -12.574 -1.657 1.00 22.47 75 THR A CA 1
ATOM 1282 C C . THR A 1 78 ? -18.001 -11.697 -0.911 1.00 25.86 75 THR A C 1
ATOM 1283 O O . THR A 1 78 ? -18.866 -12.203 -0.183 1.00 30.17 75 THR A O 1
ATOM 1294 N N . GLY A 1 79 ? -17.838 -10.386 -1.026 1.00 20.82 76 GLY A N 1
ATOM 1295 C CA . GLY A 1 79 ? -18.621 -9.433 -0.242 1.00 22.60 76 GLY A CA 1
ATOM 1296 C C . GLY A 1 79 ? -18.041 -9.041 1.108 1.00 19.35 76 GLY A C 1
ATOM 1297 O O . GLY A 1 79 ? -18.562 -8.164 1.813 1.00 31.59 76 GLY A O 1
ATOM 1301 N N . GLU A 1 80 ? -16.899 -9.632 1.433 1.00 19.73 77 GLU A N 1
ATOM 1302 C CA . GLU A 1 80 ? -16.228 -9.355 2.681 1.00 20.29 77 GLU A CA 1
ATOM 1303 C C . GLU A 1 80 ? -15.527 -8.018 2.551 1.00 19.81 77 GLU A C 1
ATOM 1304 O O . GLU A 1 80 ? -14.943 -7.754 1.497 1.00 22.80 77 GLU A O 1
ATOM 1316 N N . LYS A 1 81 ? -15.573 -7.181 3.586 1.00 21.08 78 LYS A N 1
ATOM 1317 C CA . LYS A 1 81 ? -14.784 -5.967 3.624 1.00 23.05 78 LYS A CA 1
ATOM 1318 C C . LYS A 1 81 ? -13.513 -6.226 4.388 1.00 21.98 78 LYS A C 1
ATOM 1319 O O . LYS A 1 81 ? -13.514 -6.813 5.473 1.00 23.59 78 LYS A O 1
ATOM 1338 N N . VAL A 1 82 ? -12.406 -5.835 3.781 1.00 18.96 79 VAL A N 1
ATOM 1339 C CA . VAL A 1 82 ? -11.088 -6.109 4.287 1.00 20.78 79 VAL A CA 1
ATOM 1340 C C . VAL A 1 82 ? -10.299 -4.806 4.372 1.00 18.01 79 VAL A C 1
ATOM 1341 O O . VAL A 1 82 ? -10.205 -4.039 3.397 1.00 20.92 79 VAL A O 1
ATOM 1354 N N . LYS A 1 83 ? -9.638 -4.566 5.477 1.00 21.30 80 LYS A N 1
ATOM 1355 C CA . LYS A 1 83 ? -8.763 -3.400 5.669 1.00 19.36 80 LYS A CA 1
ATOM 1356 C C . LYS A 1 83 ? -7.439 -3.684 5.014 1.00 19.68 80 LYS A C 1
ATOM 1357 O O . LYS A 1 83 ? -6.799 -4.721 5.261 1.00 21.52 80 LYS A O 1
ATOM 1376 N N . THR A 1 84 ? -7.003 -2.747 4.182 1.00 16.04 81 THR A N 1
ATOM 1377 C CA . THR A 1 84 ? -5.713 -2.909 3.520 1.00 16.33 81 THR A CA 1
ATOM 1378 C C . THR A 1 84 ? -5.246 -1.572 3.032 1.00 16.01 81 THR A C 1
ATOM 1379 O O . THR A 1 84 ? -5.694 -0.537 3.552 1.00 19.97 81 THR A O 1
ATOM 1390 N N . VAL A 1 85 ? -4.270 -1.545 2.140 1.00 16.21 82 VAL A N 1
ATOM 1391 C CA . VAL A 1 85 ? -3.825 -0.307 1.555 1.00 14.32 82 VAL A CA 1
ATOM 1392 C C . VAL A 1 85 ? -3.557 -0.583 0.073 1.00 14.66 82 VAL A C 1
ATOM 1393 O O . VAL A 1 85 ? -3.083 -1.639 -0.278 1.00 15.50 82 VAL A O 1
ATOM 1406 N N . VAL A 1 86 ? -3.779 0.402 -0.772 1.00 14.45 83 VAL A N 1
ATOM 1407 C CA . VAL A 1 86 ? -3.428 0.313 -2.201 1.00 12.08 83 VAL A CA 1
ATOM 1408 C C . VAL A 1 86 ? -2.194 1.187 -2.420 1.00 11.58 83 VAL A C 1
ATOM 1409 O O . VAL A 1 86 ? -2.146 2.328 -1.920 1.00 13.02 83 VAL A O 1
ATOM 1422 N N . GLN A 1 87 ? -1.224 0.669 -3.149 1.00 12.54 84 GLN A N 1
ATOM 1423 C CA . GLN A 1 87 ? 0.054 1.341 -3.393 1.00 12.56 84 GLN A CA 1
ATOM 1424 C C . GLN A 1 87 ? 0.255 1.580 -4.887 1.00 12.37 84 GLN A C 1
ATOM 1425 O O . GLN A 1 87 ? -0.355 0.879 -5.692 1.00 14.01 84 GLN A O 1
ATOM 1439 N N . LEU A 1 88 ? 1.086 2.530 -5.229 1.00 14.17 85 LEU A N 1
ATOM 1440 C CA . LEU A 1 88 ? 1.488 2.687 -6.598 1.00 14.84 85 LEU A CA 1
ATOM 1441 C C . LEU A 1 88 ? 2.904 2.164 -6.818 1.00 18.23 85 LEU A C 1
ATOM 1442 O O . LEU A 1 88 ? 3.806 2.369 -5.971 1.00 22.16 85 LEU A O 1
ATOM 1458 N N . GLU A 1 89 ? 3.098 1.466 -7.899 1.00 16.03 86 GLU A N 1
ATOM 1459 C CA . GLU A 1 89 ? 4.451 0.997 -8.316 1.00 17.73 86 GLU A CA 1
ATOM 1460 C C . GLU A 1 89 ? 4.753 1.599 -9.662 1.00 19.12 86 GLU A C 1
ATOM 1461 O O . GLU A 1 89 ? 4.381 1.074 -10.665 1.00 28.51 86 GLU A O 1
ATOM 1473 N N . GLY A 1 90 ? 5.281 2.806 -9.675 1.00 21.99 87 GLY A N 1
ATOM 1474 C CA . GLY A 1 90 ? 5.184 3.676 -10.845 1.00 23.50 87 GLY A CA 1
ATOM 1475 C C . GLY A 1 90 ? 3.757 4.188 -11.003 1.00 29.07 87 GLY A C 1
ATOM 1476 O O . GLY A 1 90 ? 2.765 3.583 -10.463 1.00 27.89 87 GLY A O 1
ATOM 1480 N N . ASP A 1 91 ? 3.629 5.218 -11.835 1.00 28.08 88 ASP A N 1
ATOM 1481 C CA . ASP A 1 91 ? 2.383 5.991 -11.963 1.00 29.88 88 ASP A CA 1
ATOM 1482 C C . ASP A 1 91 ? 1.213 5.219 -12.520 1.00 18.56 88 ASP A C 1
ATOM 1483 O O . ASP A 1 91 ? 0.037 5.585 -12.251 1.00 24.28 88 ASP A O 1
ATOM 1492 N N . ASN A 1 92 ? 1.496 4.096 -13.201 1.00 17.95 89 ASN A N 1
ATOM 1493 C CA . ASN A 1 92 ? 0.518 3.376 -13.988 1.00 15.09 89 ASN A CA 1
ATOM 1494 C C . ASN A 1 92 ? 0.271 1.969 -13.426 1.00 13.08 89 ASN A C 1
ATOM 1495 O O . ASN A 1 92 ? -0.387 1.180 -14.108 1.00 12.04 89 ASN A O 1
ATOM 1506 N N . LYS A 1 93 ? 0.652 1.670 -12.185 1.00 13.34 90 LYS A N 1
ATOM 1507 C CA . LYS A 1 93 ? 0.443 0.367 -11.590 1.00 11.84 90 LYS A CA 1
ATOM 1508 C C . LYS A 1 93 ? -0.043 0.489 -10.167 1.00 12.28 90 LYS A C 1
ATOM 1509 O O . LYS A 1 93 ? 0.683 0.995 -9.299 1.00 14.81 90 LYS A O 1
ATOM 1528 N N . LEU A 1 94 ? -1.250 0.043 -9.898 1.00 10.21 91 LEU A N 1
ATOM 1529 C CA . LEU A 1 94 ? -1.854 -0.009 -8.569 1.00 10.87 91 LEU A CA 1
ATOM 1530 C C . LEU A 1 94 ? -1.750 -1.441 -8.046 1.00 10.57 91 LEU A C 1
ATOM 1531 O O . LEU A 1 94 ? -2.120 -2.396 -8.733 1.00 12.02 91 LEU A O 1
ATOM 1547 N N . VAL A 1 95 ? -1.269 -1.615 -6.826 1.00 10.92 92 VAL A N 1
ATOM 1548 C CA A VAL A 1 95 ? -1.045 -2.879 -6.228 0.70 11.69 92 VAL A CA 1
ATOM 1549 C CA B VAL A 1 95 ? -1.021 -2.899 -6.219 0.30 11.82 92 VAL A CA 1
ATOM 1550 C C . VAL A 1 95 ? -1.653 -2.945 -4.827 1.00 11.91 92 VAL A C 1
ATOM 1551 O O . VAL A 1 95 ? -1.503 -2.023 -4.041 1.00 13.87 92 VAL A O 1
ATOM 1576 N N A THR A 1 96 ? -2.308 -4.037 -4.512 0.50 13.52 93 THR A N 1
ATOM 1577 N N B THR A 1 96 ? -2.318 -4.035 -4.508 0.50 13.49 93 THR A N 1
ATOM 1578 C CA A THR A 1 96 ? -2.841 -4.241 -3.198 0.50 13.55 93 THR A CA 1
ATOM 1579 C CA B THR A 1 96 ? -2.830 -4.269 -3.178 0.50 13.39 93 THR A CA 1
ATOM 1580 C C A THR A 1 96 ? -2.919 -5.671 -2.872 0.50 15.01 93 THR A C 1
ATOM 1581 C C B THR A 1 96 ? -2.821 -5.736 -2.882 0.50 15.01 93 THR A C 1
ATOM 1582 O O A THR A 1 96 ? -2.805 -6.547 -3.716 0.50 14.77 93 THR A O 1
ATOM 1583 O O B THR A 1 96 ? -2.834 -6.561 -3.777 0.50 14.82 93 THR A O 1
ATOM 1604 N N A THR A 1 97 ? -3.263 -5.912 -1.625 0.50 22.19 94 THR A N 1
ATOM 1605 N N B THR A 1 97 ? -2.866 -6.082 -1.603 0.50 21.93 94 THR A N 1
ATOM 1606 C CA A THR A 1 97 ? -3.393 -7.221 -1.088 0.50 21.87 94 THR A CA 1
ATOM 1607 C CA B THR A 1 97 ? -2.902 -7.456 -1.136 0.50 21.62 94 THR A CA 1
ATOM 1608 C C A THR A 1 97 ? -4.585 -7.244 -0.163 0.50 20.35 94 THR A C 1
ATOM 1609 C C B THR A 1 97 ? -3.954 -7.560 -0.041 0.50 18.50 94 THR A C 1
ATOM 1610 O O A THR A 1 97 ? -4.985 -6.223 0.430 0.50 27.47 94 THR A O 1
ATOM 1611 O O B THR A 1 97 ? -3.906 -6.779 0.898 0.50 24.33 94 THR A O 1
ATOM 1632 N N A PHE A 1 98 ? -5.114 -8.443 -0.037 0.50 14.36 95 PHE A N 1
ATOM 1633 N N B PHE A 1 98 ? -4.904 -8.491 -0.162 0.50 13.46 95 PHE A N 1
ATOM 1634 C CA A PHE A 1 98 ? -6.150 -8.702 0.911 0.50 18.43 95 PHE A CA 1
ATOM 1635 C CA B PHE A 1 98 ? -5.936 -8.711 0.851 0.50 17.82 95 PHE A CA 1
ATOM 1636 C C A PHE A 1 98 ? -6.334 -10.205 0.936 0.50 16.39 95 PHE A C 1
ATOM 1637 C C B PHE A 1 98 ? -6.266 -10.208 0.926 0.50 16.26 95 PHE A C 1
ATOM 1638 O O A PHE A 1 98 ? -6.435 -10.840 -0.091 0.50 16.90 95 PHE A O 1
ATOM 1639 O O B PHE A 1 98 ? -6.433 -10.842 -0.092 0.50 16.87 95 PHE A O 1
ATOM 1672 N N . LYS A 1 99 ? -6.364 -10.764 2.138 1.00 20.38 96 LYS A N 1
ATOM 1673 C CA . LYS A 1 99 ? -6.661 -12.199 2.309 1.00 20.47 96 LYS A CA 1
ATOM 1674 C C . LYS A 1 99 ? -5.847 -13.114 1.396 1.00 17.98 96 LYS A C 1
ATOM 1675 O O . LYS A 1 99 ? -6.361 -14.059 0.750 1.00 20.78 96 LYS A O 1
ATOM 1695 N N . ASN A 1 100 ? -4.586 -12.827 1.343 1.00 16.71 97 ASN A N 1
ATOM 1696 C CA . ASN A 1 100 ? -3.598 -13.566 0.586 1.00 14.90 97 ASN A CA 1
ATOM 1697 C C . ASN A 1 100 ? -3.730 -13.443 -0.939 1.00 16.44 97 ASN A C 1
ATOM 1698 O O . ASN A 1 100 ? -2.968 -14.038 -1.684 1.00 17.37 97 ASN A O 1
ATOM 1709 N N . ILE A 1 101 ? -4.663 -12.604 -1.396 1.00 14.11 98 ILE A N 1
ATOM 1710 C CA . ILE A 1 101 ? -4.779 -12.257 -2.792 1.00 14.47 98 ILE A CA 1
ATOM 1711 C C . ILE A 1 101 ? -3.904 -11.051 -3.089 1.00 14.58 98 ILE A C 1
ATOM 1712 O O . ILE A 1 101 ? -3.988 -10.065 -2.373 1.00 17.74 98 ILE A O 1
ATOM 1728 N N . LYS A 1 102 ? -3.074 -11.121 -4.118 1.00 13.28 99 LYS A N 1
ATOM 1729 C CA . LYS A 1 102 ? -2.359 -9.958 -4.604 1.00 14.28 99 LYS A CA 1
ATOM 1730 C C . LYS A 1 102 ? -2.998 -9.480 -5.901 1.00 12.92 99 LYS A C 1
ATOM 1731 O O . LYS A 1 102 ? -3.204 -10.293 -6.821 1.00 15.76 99 LYS A O 1
ATOM 1750 N N . SER A 1 103 ? -3.357 -8.226 -5.970 1.00 11.72 100 SER A N 1
ATOM 1751 C CA . SER A 1 103 ? -4.072 -7.613 -7.099 1.00 12.18 100 SER A CA 1
ATOM 1752 C C . SER A 1 103 ? -3.186 -6.506 -7.710 1.00 12.88 100 SER A C 1
ATOM 1753 O O . SER A 1 103 ? -2.741 -5.572 -7.003 1.00 15.07 100 SER A O 1
ATOM 1761 N N . VAL A 1 104 ? -2.928 -6.575 -9.002 1.00 12.64 101 VAL A N 1
ATOM 1762 C CA . VAL A 1 104 ? -2.133 -5.611 -9.723 1.00 12.40 101 VAL A CA 1
ATOM 1763 C C . VAL A 1 104 ? -2.982 -5.091 -10.876 1.00 11.49 101 VAL A C 1
ATOM 1764 O O . VAL A 1 104 ? -3.413 -5.903 -11.713 1.00 15.34 101 VAL A O 1
ATOM 1777 N N . THR A 1 105 ? -3.143 -3.768 -10.965 1.00 11.58 102 THR A N 1
ATOM 1778 C CA . THR A 1 105 ? -3.906 -3.105 -12.028 1.00 11.44 102 THR A CA 1
ATOM 1779 C C . THR A 1 105 ? -3.023 -2.170 -12.802 1.00 10.83 102 THR A C 1
ATOM 1780 O O . THR A 1 105 ? -2.491 -1.251 -12.149 1.00 12.92 102 THR A O 1
ATOM 1791 N N . GLU A 1 106 ? -2.755 -2.411 -14.054 1.00 11.83 103 GLU A N 1
ATOM 1792 C CA . GLU A 1 106 ? -1.802 -1.629 -14.814 1.00 12.61 103 GLU A CA 1
ATOM 1793 C C . GLU A 1 106 ? -2.449 -1.035 -16.065 1.00 11.76 103 GLU A C 1
ATOM 1794 O O . GLU A 1 106 ? -3.166 -1.748 -16.783 1.00 12.68 103 GLU A O 1
ATOM 1806 N N . LEU A 1 107 ? -2.194 0.254 -16.297 1.00 11.63 104 LEU A N 1
ATOM 1807 C CA . LEU A 1 107 ? -2.675 0.916 -17.517 1.00 11.72 104 LEU A CA 1
ATOM 1808 C C . LEU A 1 107 ? -1.498 1.067 -18.487 1.00 12.07 104 LEU A C 1
ATOM 1809 O O . LEU A 1 107 ? -0.504 1.709 -18.168 1.00 13.79 104 LEU A O 1
ATOM 1825 N N . ASN A 1 108 ? -1.727 0.588 -19.715 1.00 12.79 105 ASN A N 1
ATOM 1826 C CA . ASN A 1 108 ? -0.806 0.759 -20.802 1.00 13.80 105 ASN A CA 1
ATOM 1827 C C . ASN A 1 108 ? -1.630 1.234 -22.002 1.00 13.21 105 ASN A C 1
ATOM 1828 O O . ASN A 1 108 ? -2.377 0.456 -22.578 1.00 14.83 105 ASN A O 1
ATOM 1839 N N . GLY A 1 109 ? -1.537 2.484 -22.404 1.00 17.69 106 GLY A N 1
ATOM 1840 C CA . GLY A 1 109 ? -2.386 2.976 -23.470 1.00 16.23 106 GLY A CA 1
ATOM 1841 C C . GLY A 1 109 ? -3.826 2.946 -23.045 1.00 16.55 106 GLY A C 1
ATOM 1842 O O . GLY A 1 109 ? -4.238 3.522 -22.019 1.00 19.98 106 GLY A O 1
ATOM 1846 N N . ASP A 1 110 ? -4.641 2.339 -23.888 1.00 12.81 107 ASP A N 1
ATOM 1847 C CA . ASP A 1 110 ? -6.051 2.165 -23.631 1.00 13.40 107 ASP A CA 1
ATOM 1848 C C . ASP A 1 110 ? -6.389 0.798 -22.960 1.00 11.37 107 ASP A C 1
ATOM 1849 O O . ASP A 1 110 ? -7.568 0.474 -22.77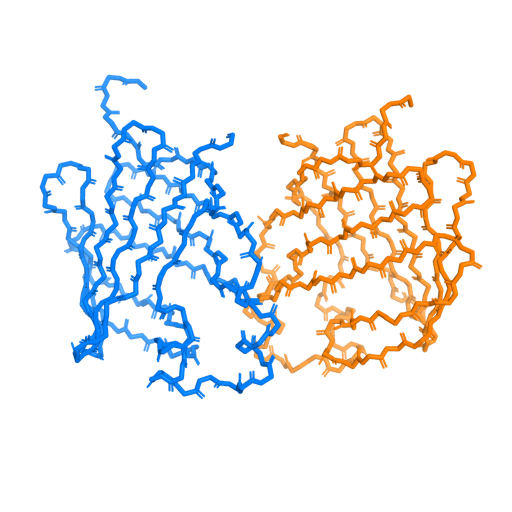3 1.00 13.92 107 ASP A O 1
ATOM 1858 N N . ILE A 1 111 ? -5.366 0.032 -22.603 1.00 13.41 108 ILE A N 1
ATOM 1859 C CA . ILE A 1 111 ? -5.532 -1.289 -22.036 1.00 13.80 108 ILE A CA 1
ATOM 1860 C C . ILE A 1 111 ? -5.236 -1.297 -20.550 1.00 12.19 108 ILE A C 1
ATOM 1861 O O . ILE A 1 111 ? -4.164 -0.951 -20.074 1.00 14.39 108 ILE A O 1
ATOM 1877 N N . ILE A 1 112 ? -6.191 -1.799 -19.770 1.00 13.05 109 ILE A N 1
ATOM 1878 C CA . ILE A 1 112 ? -6.001 -2.083 -18.374 1.00 12.66 109 ILE A CA 1
ATOM 1879 C C . ILE A 1 112 ? -5.833 -3.589 -18.214 1.00 11.89 109 ILE A C 1
ATOM 1880 O O . ILE A 1 112 ? -6.626 -4.376 -18.701 1.00 12.53 109 ILE A O 1
ATOM 1896 N N . THR A 1 113 ? -4.740 -3.962 -17.580 1.00 12.26 110 THR A N 1
ATOM 1897 C CA . THR A 1 113 ? -4.469 -5.351 -17.242 1.00 12.25 110 THR A CA 1
ATOM 1898 C C . THR A 1 113 ? -4.629 -5.523 -15.741 1.00 12.27 110 THR A C 1
ATOM 1899 O O . THR A 1 113 ? -4.032 -4.779 -14.972 1.00 14.23 110 THR A O 1
ATOM 1910 N N . ASN A 1 114 ? -5.440 -6.503 -15.321 1.00 11.90 111 ASN A N 1
ATOM 1911 C CA . ASN A 1 114 ? -5.526 -6.841 -13.927 1.00 12.42 111 ASN A CA 1
ATOM 1912 C C . ASN A 1 114 ? -5.017 -8.233 -13.743 1.00 12.76 111 ASN A C 1
ATOM 1913 O O . ASN A 1 114 ? -5.449 -9.179 -14.441 1.00 13.65 111 ASN A O 1
ATOM 1924 N N . THR A 1 115 ? -4.154 -8.410 -12.772 1.00 11.97 112 THR A N 1
ATOM 1925 C CA . THR A 1 115 ? -3.670 -9.728 -12.380 1.00 12.29 112 THR A CA 1
ATOM 1926 C C . THR A 1 115 ? -4.006 -9.958 -10.917 1.00 13.66 112 THR A C 1
ATOM 1927 O O . THR A 1 115 ? -3.571 -9.158 -10.059 1.00 15.04 112 THR A O 1
ATOM 1938 N N . MET A 1 116 ? -4.748 -11.031 -10.600 1.00 12.72 113 MET A N 1
ATOM 1939 C CA A MET A 1 116 ? -5.060 -11.392 -9.230 0.70 11.54 113 MET A CA 1
ATOM 1940 C CA B MET A 1 116 ? -5.048 -11.404 -9.233 0.30 11.78 113 MET A CA 1
ATOM 1941 C C . MET A 1 116 ? -4.557 -12.814 -8.981 1.00 12.11 113 MET A C 1
ATOM 1942 O O . MET A 1 116 ? -4.907 -13.742 -9.681 1.00 14.44 113 MET A O 1
ATOM 1969 N N . THR A 1 117 ? -3.699 -12.913 -7.964 1.00 12.56 114 THR A N 1
ATOM 1970 C CA A THR A 1 117 ? -3.054 -14.190 -7.648 0.50 13.19 114 THR A CA 1
ATOM 1971 C CA B THR A 1 117 ? -3.049 -14.183 -7.615 0.50 13.09 114 THR A CA 1
ATOM 1972 C C . THR A 1 117 ? -3.490 -14.667 -6.287 1.00 15.63 114 THR A C 1
ATOM 1973 O O . THR A 1 117 ? -3.530 -13.913 -5.318 1.00 20.09 114 THR A O 1
ATOM 1994 N N . LEU A 1 118 ? -3.860 -15.952 -6.220 1.00 14.78 115 LEU A N 1
ATOM 1995 C CA . LEU A 1 118 ? -4.209 -16.555 -4.936 1.00 15.16 115 LEU A CA 1
ATOM 1996 C C . LEU A 1 118 ? -3.637 -17.956 -5.013 1.00 17.30 115 LEU A C 1
ATOM 1997 O O . LEU A 1 118 ? -3.994 -18.762 -5.883 1.00 16.14 115 LEU A O 1
ATOM 2013 N N . GLY A 1 119 ? -2.746 -18.255 -4.090 1.00 20.35 116 GLY A N 1
ATOM 2014 C CA . GLY A 1 119 ? -2.030 -19.528 -4.225 1.00 23.24 116 GLY A CA 1
ATOM 2015 C C . GLY A 1 119 ? -1.378 -19.646 -5.601 1.00 25.56 116 GLY A C 1
ATOM 2016 O O . GLY A 1 119 ? -0.793 -18.698 -6.067 1.00 34.41 116 GLY A O 1
ATOM 2020 N N . ASP A 1 120 ? -1.538 -20.787 -6.310 1.00 27.86 117 ASP A N 1
ATOM 2021 C CA . ASP A 1 120 ? -0.987 -20.911 -7.700 1.00 27.64 117 ASP A CA 1
ATOM 2022 C C . ASP A 1 120 ? -1.929 -20.466 -8.833 1.00 27.74 117 ASP A C 1
ATOM 2023 O O . ASP A 1 120 ? -1.637 -20.642 -10.012 1.00 30.07 117 ASP A O 1
ATOM 2032 N N . ILE A 1 121 ? -3.024 -19.844 -8.448 1.00 17.96 118 ILE A N 1
ATOM 2033 C CA . ILE A 1 121 ? -3.987 -19.372 -9.431 1.00 15.06 118 ILE A CA 1
ATOM 2034 C C . ILE A 1 121 ? -3.699 -17.911 -9.830 1.00 13.43 118 ILE A C 1
ATOM 2035 O O . ILE A 1 121 ? -3.624 -17.065 -8.942 1.00 16.75 118 ILE A O 1
ATOM 2051 N N . VAL A 1 122 ? -3.494 -17.656 -11.088 1.00 14.23 119 VAL A N 1
ATOM 2052 C CA . VAL A 1 122 ? -3.275 -16.347 -11.643 1.00 12.91 119 VAL A CA 1
ATOM 2053 C C . VAL A 1 122 ? -4.443 -15.991 -12.550 1.00 13.81 119 VAL A C 1
ATOM 2054 O O . VAL A 1 122 ? -4.605 -16.497 -13.647 1.00 15.58 119 VAL A O 1
ATOM 2067 N N . PHE A 1 123 ? -5.351 -15.187 -12.025 1.00 11.37 120 PHE A N 1
ATOM 2068 C CA . PHE A 1 123 ? -6.520 -14.691 -12.696 1.00 10.53 120 PHE A CA 1
ATOM 2069 C C . PHE A 1 123 ? -6.237 -13.410 -13.454 1.00 11.63 120 PHE A C 1
ATOM 2070 O O . PHE A 1 123 ? -5.863 -12.440 -12.837 1.00 11.68 120 PHE A O 1
ATOM 2087 N N . LYS A 1 124 ? -6.240 -13.462 -14.766 1.00 11.96 121 LYS A N 1
ATOM 2088 C CA . LYS A 1 124 ? -5.799 -12.410 -15.609 1.00 11.79 121 LYS A CA 1
ATOM 2089 C C . LYS A 1 124 ? -6.952 -11.845 -16.416 1.00 11.48 121 LYS A C 1
ATOM 2090 O O . LYS A 1 124 ? -7.725 -12.608 -17.006 1.00 13.48 121 LYS A O 1
ATOM 2109 N N . ARG A 1 125 ? -7.063 -10.516 -16.481 1.00 11.79 122 ARG A N 1
ATOM 2110 C CA . ARG A 1 125 ? -8.078 -9.799 -17.258 1.00 11.60 122 ARG A CA 1
ATOM 2111 C C . ARG A 1 125 ? -7.422 -8.685 -18.077 1.00 11.64 122 ARG A C 1
ATOM 2112 O O . ARG A 1 125 ? -6.560 -7.940 -17.539 1.00 15.01 122 ARG A O 1
ATOM 2133 N N . ILE A 1 126 ? -7.864 -8.542 -19.295 1.00 12.38 123 ILE A N 1
ATOM 2134 C CA . ILE A 1 126 ? -7.441 -7.452 -20.161 1.00 12.55 123 ILE A CA 1
ATOM 2135 C C . ILE A 1 126 ? -8.719 -6.728 -20.562 1.00 10.88 123 ILE A C 1
ATOM 2136 O O . ILE A 1 126 ? -9.615 -7.370 -21.155 1.00 13.30 123 ILE A O 1
ATOM 2152 N N . SER A 1 127 ? -8.761 -5.423 -20.371 1.00 11.41 124 SER A N 1
ATOM 2153 C CA . SER A 1 127 ? -9.885 -4.595 -20.721 1.00 12.26 124 SER A CA 1
ATOM 2154 C C . SER A 1 127 ? -9.422 -3.422 -21.575 1.00 12.38 124 SER A C 1
ATOM 2155 O O . SER A 1 127 ? -8.307 -2.939 -21.382 1.00 14.41 124 SER A O 1
ATOM 2163 N N . LYS A 1 128 ? -10.309 -2.930 -22.444 1.00 13.15 125 LYS A N 1
ATOM 2164 C CA . LYS A 1 128 ? -9.942 -1.867 -23.389 1.00 13.83 125 LYS A CA 1
ATOM 2165 C C . LYS A 1 128 ? -10.899 -0.702 -23.216 1.00 12.62 125 LYS A C 1
ATOM 2166 O O . LYS A 1 128 ? -12.091 -0.863 -23.100 1.00 13.59 125 LYS A O 1
ATOM 2185 N N . ARG A 1 129 ? -10.337 0.501 -23.252 1.00 12.05 126 ARG A N 1
ATOM 2186 C CA . ARG A 1 129 ? -11.118 1.708 -23.121 1.00 12.83 126 ARG A CA 1
ATOM 2187 C C . ARG A 1 129 ? -12.236 1.734 -24.167 1.00 14.12 126 ARG A C 1
ATOM 2188 O O . ARG A 1 129 ? -11.998 1.471 -25.356 1.00 14.64 126 ARG A O 1
ATOM 2209 N N . ILE A 1 130 ? -13.454 2.098 -23.756 1.00 15.60 127 ILE A N 1
ATOM 2210 C CA . ILE A 1 130 ? -14.553 2.359 -24.710 1.00 18.41 127 ILE A CA 1
ATOM 2211 C C . ILE A 1 130 ? -14.732 3.873 -24.867 1.00 34.92 127 ILE A C 1
ATOM 2212 O O . ILE A 1 130 ? -14.442 4.633 -23.894 1.00 35.71 127 ILE A O 1
ATOM 2228 N N . HIS B 1 3 ? -34.718 6.192 -34.927 1.00 44.37 0 HIS B N 1
ATOM 2229 C CA . HIS B 1 3 ? -33.832 6.002 -36.129 1.00 45.02 0 HIS B CA 1
ATOM 2230 C C . HIS B 1 3 ? -32.772 4.996 -35.683 1.00 29.39 0 HIS B C 1
ATOM 2231 O O . HIS B 1 3 ? -32.892 3.837 -36.070 1.00 31.14 0 HIS B O 1
ATOM 2237 N N . MET B 1 4 ? -31.834 5.381 -34.792 1.00 27.38 1 MET B N 1
ATOM 2238 C CA . MET B 1 4 ? -30.870 4.398 -34.261 1.00 26.94 1 MET B CA 1
ATOM 2239 C C . MET B 1 4 ? -31.635 3.303 -33.555 1.00 19.35 1 MET B C 1
ATOM 2240 O O . MET B 1 4 ? -32.606 3.542 -32.867 1.00 23.26 1 MET B O 1
ATOM 2254 N N . SER B 1 5 ? -31.123 2.087 -33.663 1.00 18.09 2 SER B N 1
ATOM 2255 C CA . SER B 1 5 ? -31.630 0.973 -32.910 1.00 16.50 2 SER B CA 1
ATOM 2256 C C . SER B 1 5 ? -31.277 1.010 -31.420 1.00 14.36 2 SER B C 1
ATOM 2257 O O . SER B 1 5 ? -30.587 1.868 -30.926 1.00 17.10 2 SER B O 1
ATOM 2265 N N . PHE B 1 6 ? -31.720 -0.021 -30.697 1.00 14.95 3 PHE B N 1
ATOM 2266 C CA . PHE B 1 6 ? -31.342 -0.158 -29.285 1.00 12.85 3 PHE B CA 1
ATOM 2267 C C . PHE B 1 6 ? -29.871 -0.518 -29.071 1.00 12.99 3 PHE B C 1
ATOM 2268 O O . PHE B 1 6 ? -29.390 -0.374 -27.938 1.00 14.95 3 PHE B O 1
ATOM 2285 N N . SER B 1 7 ? -29.130 -0.984 -30.083 1.00 13.51 4 SER B N 1
ATOM 2286 C CA . SER B 1 7 ? -27.758 -1.426 -29.785 1.00 13.51 4 SER B CA 1
ATOM 2287 C C . SER B 1 7 ? -26.965 -0.258 -29.226 1.00 14.21 4 SER B C 1
ATOM 2288 O O . SER B 1 7 ? -27.018 0.896 -29.711 1.00 16.33 4 SER B O 1
ATOM 2296 N N . GLY B 1 8 ? -26.164 -0.580 -28.232 1.00 13.80 5 GLY B N 1
ATOM 2297 C CA . GLY B 1 8 ? -25.251 0.363 -27.606 1.00 14.67 5 GLY B CA 1
ATOM 2298 C C . GLY B 1 8 ? -24.974 0.062 -26.174 1.00 12.58 5 GLY B C 1
ATOM 2299 O O . GLY B 1 8 ? -25.541 -0.871 -25.576 1.00 14.58 5 GLY B O 1
ATOM 2303 N N . LYS B 1 9 ? -24.089 0.887 -25.594 1.00 14.14 6 LYS B N 1
ATOM 2304 C CA . LYS B 1 9 ? -23.774 0.895 -24.187 1.00 15.14 6 LYS B CA 1
ATOM 2305 C C . LYS B 1 9 ? -24.382 2.145 -23.592 1.00 14.77 6 LYS B C 1
ATOM 2306 O O . LYS B 1 9 ? -24.409 3.232 -24.232 1.00 17.79 6 LYS B O 1
ATOM 2325 N N . TYR B 1 10 ? -24.988 1.994 -22.412 1.00 14.94 7 TYR B N 1
ATOM 2326 C CA . TYR B 1 10 ? -25.743 3.074 -21.773 1.00 14.27 7 TYR B CA 1
ATOM 2327 C C . TYR B 1 10 ? -25.310 3.209 -20.312 1.00 14.75 7 TYR B C 1
ATOM 2328 O O . TYR B 1 10 ? -25.159 2.194 -19.602 1.00 20.12 7 TYR B O 1
ATOM 2346 N N . GLN B 1 11 ? -25.157 4.426 -19.845 1.00 15.95 8 GLN B N 1
ATOM 2347 C CA . GLN B 1 11 ? -24.849 4.572 -18.406 1.00 16.77 8 GLN B CA 1
ATOM 2348 C C . GLN B 1 11 ? -26.024 5.135 -17.660 1.00 17.23 8 GLN B C 1
ATOM 2349 O O . GLN B 1 11 ? -26.642 6.117 -18.133 1.00 17.82 8 GLN B O 1
ATOM 2363 N N . LEU B 1 12 ? -26.374 4.525 -16.523 1.00 17.54 9 LEU B N 1
ATOM 2364 C CA . LEU B 1 12 ? -27.448 5.020 -15.713 1.00 15.67 9 LEU B CA 1
ATOM 2365 C C . LEU B 1 12 ? -27.167 6.455 -15.266 1.00 16.84 9 LEU B C 1
ATOM 2366 O O . LEU B 1 12 ? -26.082 6.710 -14.752 1.00 18.88 9 LEU B O 1
ATOM 2382 N N . GLN B 1 13 ? -28.127 7.364 -15.473 1.00 18.49 10 GLN B N 1
ATOM 2383 C CA . GLN B 1 13 ? -28.071 8.769 -15.051 1.00 18.40 10 GLN B CA 1
ATOM 2384 C C . GLN B 1 13 ? -28.823 9.007 -13.760 1.00 22.08 10 GLN B C 1
ATOM 2385 O O . GLN B 1 13 ? -28.306 9.659 -12.854 1.00 27.11 10 GLN B O 1
ATOM 2399 N N . SER B 1 14 ? -30.039 8.507 -13.711 1.00 23.05 11 SER B N 1
ATOM 2400 C CA . SER B 1 14 ? -30.832 8.639 -12.520 1.00 24.96 11 SER B CA 1
ATOM 2401 C C . SER B 1 14 ? -31.842 7.483 -12.411 1.00 23.16 11 SER B C 1
ATOM 2402 O O . SER B 1 14 ? -32.135 6.769 -13.384 1.00 19.88 11 SER B O 1
ATOM 2410 N N . GLN B 1 15 ? -32.296 7.219 -11.185 1.00 21.92 12 GLN B N 1
ATOM 2411 C CA . GLN B 1 15 ? -33.337 6.261 -10.936 1.00 20.65 12 GLN B CA 1
ATOM 2412 C C . GLN B 1 15 ? -34.236 6.634 -9.799 1.00 19.21 12 GLN B C 1
ATOM 2413 O O . GLN B 1 15 ? -33.817 7.368 -8.867 1.00 25.34 12 GLN B O 1
ATOM 2427 N N . GLU B 1 16 ? -35.470 6.196 -9.892 1.00 17.42 13 GLU B N 1
ATOM 2428 C CA . GLU B 1 16 ? -36.457 6.444 -8.851 1.00 20.31 13 GLU B CA 1
ATOM 2429 C C . GLU B 1 16 ? -36.988 5.127 -8.323 1.00 20.06 13 GLU B C 1
ATOM 2430 O O . GLU B 1 16 ? -37.327 4.234 -9.096 1.00 16.94 13 GLU B O 1
ATOM 2442 N N . ASN B 1 17 ? -37.066 5.013 -7.006 1.00 19.58 14 ASN B N 1
ATOM 2443 C CA . ASN B 1 17 ? -37.668 3.871 -6.349 1.00 16.60 14 ASN B CA 1
ATOM 2444 C C . ASN B 1 17 ? -36.947 2.518 -6.465 1.00 16.62 14 ASN B C 1
ATOM 2445 O O . ASN B 1 17 ? -37.595 1.462 -6.353 1.00 17.57 14 ASN B O 1
ATOM 2456 N N . PHE B 1 18 ? -35.632 2.551 -6.638 1.00 16.53 15 PHE B N 1
ATOM 2457 C CA . PHE B 1 18 ? -34.823 1.349 -6.618 1.00 16.26 15 PHE B CA 1
ATOM 2458 C C . PHE B 1 18 ? -35.091 0.532 -5.334 1.00 15.22 15 PHE B C 1
ATOM 2459 O O . PHE B 1 18 ? -35.401 -0.661 -5.389 1.00 16.46 15 PHE B O 1
ATOM 2476 N N . GLU B 1 19 ? -35.028 1.185 -4.164 1.00 15.78 16 GLU B N 1
ATOM 2477 C CA . GLU B 1 19 ? -35.047 0.462 -2.905 1.00 15.92 16 GLU B CA 1
ATOM 2478 C C . GLU B 1 19 ? -36.399 -0.122 -2.673 1.00 16.30 16 GLU B C 1
ATOM 2479 O O . GLU B 1 19 ? -36.563 -1.306 -2.255 1.00 16.82 16 GLU B O 1
ATOM 2491 N N . ALA B 1 20 ? -37.424 0.696 -2.916 1.00 15.47 17 ALA B N 1
ATOM 2492 C CA . ALA B 1 20 ? -38.783 0.203 -2.777 1.00 16.87 17 ALA B CA 1
ATOM 2493 C C . ALA B 1 20 ? -39.094 -0.953 -3.673 1.00 15.85 17 ALA B C 1
ATOM 2494 O O . ALA B 1 20 ? -39.718 -1.912 -3.230 1.00 16.52 17 ALA B O 1
ATOM 2501 N N . PHE B 1 21 ? -38.662 -0.887 -4.906 1.00 16.07 18 PHE B N 1
ATOM 2502 C CA . PHE B 1 21 ? -38.979 -1.958 -5.865 1.00 15.53 18 PHE B CA 1
ATOM 2503 C C . PHE B 1 21 ? -38.234 -3.210 -5.464 1.00 15.39 18 PHE B C 1
ATOM 2504 O O . PHE B 1 21 ? -38.794 -4.297 -5.435 1.00 15.90 18 PHE B O 1
ATOM 2521 N N . MET B 1 22 ? -36.942 -3.044 -5.191 1.00 14.69 19 MET B N 1
ATOM 2522 C CA . MET B 1 22 ? -36.169 -4.205 -4.780 1.00 14.48 19 MET B CA 1
ATOM 2523 C C . MET B 1 22 ? -36.674 -4.914 -3.546 1.00 15.94 19 MET B C 1
ATOM 2524 O O . MET B 1 22 ? -36.795 -6.126 -3.480 1.00 17.56 19 MET B O 1
ATOM 2538 N N . LYS B 1 23 ? -37.128 -4.133 -2.593 1.00 15.58 20 LYS B N 1
ATOM 2539 C CA . LYS B 1 23 ? -37.743 -4.706 -1.409 1.00 15.82 20 LYS B CA 1
ATOM 2540 C C . LYS B 1 23 ? -39.029 -5.462 -1.747 1.00 15.34 20 LYS B C 1
ATOM 2541 O O . LYS B 1 23 ? -39.250 -6.579 -1.300 1.00 19.57 20 LYS B O 1
ATOM 2560 N N . ALA B 1 24 ? -39.865 -4.851 -2.582 1.00 16.37 21 ALA B N 1
ATOM 2561 C CA . ALA B 1 24 ? -41.125 -5.469 -2.992 1.00 17.19 21 ALA B CA 1
ATOM 2562 C C . ALA B 1 24 ? -40.965 -6.819 -3.689 1.00 16.50 21 ALA B C 1
ATOM 2563 O O . ALA B 1 24 ? -41.820 -7.686 -3.551 1.00 23.45 21 ALA B O 1
ATOM 2570 N N . ILE B 1 25 ? -39.883 -7.003 -4.453 1.00 18.63 22 ILE B N 1
ATOM 2571 C CA . ILE B 1 25 ? -39.664 -8.281 -5.141 1.00 19.53 22 ILE B CA 1
ATOM 2572 C C . ILE B 1 25 ? -38.912 -9.296 -4.272 1.00 22.87 22 ILE B C 1
ATOM 2573 O O . ILE B 1 25 ? -38.670 -10.455 -4.710 1.00 27.85 22 ILE B O 1
ATOM 2589 N N . GLY B 1 26 ? -38.500 -8.898 -3.057 1.00 21.48 23 GLY B N 1
ATOM 2590 C CA . GLY B 1 26 ? -37.850 -9.828 -2.144 1.00 23.05 23 GLY B CA 1
ATOM 2591 C C . GLY B 1 26 ? -36.341 -9.897 -2.250 1.00 22.38 23 GLY B C 1
ATOM 2592 O O . GLY B 1 26 ? -35.706 -10.850 -1.796 1.00 26.94 23 GLY B O 1
ATOM 2596 N N . LEU B 1 27 ? -35.716 -8.864 -2.791 1.00 21.23 24 LEU B N 1
ATOM 2597 C CA . LEU B 1 27 ? -34.255 -8.812 -2.748 1.00 19.56 24 LEU B CA 1
ATOM 2598 C C . LEU B 1 27 ? -33.755 -8.657 -1.312 1.00 20.16 24 LEU B C 1
ATOM 2599 O O . LEU B 1 27 ? -34.271 -7.839 -0.547 1.00 19.39 24 LEU B O 1
ATOM 2615 N N . PRO B 1 28 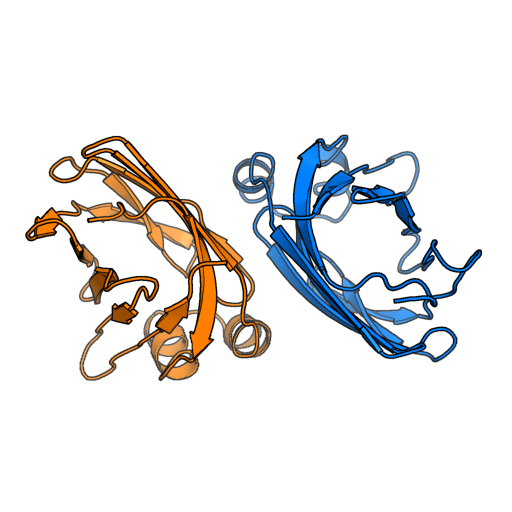? -32.774 -9.473 -0.904 1.00 19.59 25 PRO B N 1
ATOM 2616 C CA . PRO B 1 28 ? -32.241 -9.315 0.438 1.00 20.81 25 PRO B CA 1
ATOM 2617 C C . PRO B 1 28 ? -31.774 -7.882 0.723 1.00 20.10 25 PRO B C 1
ATOM 2618 O O . PRO B 1 28 ? -31.150 -7.245 -0.093 1.00 20.43 25 PRO B O 1
ATOM 2629 N N . GLU B 1 29 ? -32.029 -7.415 1.936 1.00 21.42 26 GLU B N 1
ATOM 2630 C CA . GLU B 1 29 ? -31.687 -6.036 2.296 1.00 21.88 26 GLU B CA 1
ATOM 2631 C C . GLU B 1 29 ? -30.207 -5.696 2.070 1.00 20.41 26 GLU B C 1
ATOM 2632 O O . GLU B 1 29 ? -29.876 -4.610 1.618 1.00 19.60 26 GLU B O 1
ATOM 2644 N N . GLU B 1 30 ? -29.311 -6.641 2.364 1.00 23.62 27 GLU B N 1
ATOM 2645 C CA . GLU B 1 30 ? -27.871 -6.472 2.168 1.00 24.60 27 GLU B CA 1
ATOM 2646 C C . GLU B 1 30 ? -27.586 -6.068 0.708 1.00 22.23 27 GLU B C 1
ATOM 2647 O O . GLU B 1 30 ? -26.806 -5.139 0.438 1.00 24.65 27 GLU B O 1
ATOM 2659 N N . LEU B 1 31 ? -28.273 -6.715 -0.233 1.00 20.91 28 LEU B N 1
ATOM 2660 C CA . LEU B 1 31 ? -28.069 -6.441 -1.667 1.00 20.01 28 LEU B CA 1
ATOM 2661 C C . LEU B 1 31 ? -28.724 -5.112 -2.067 1.00 17.29 28 LEU B C 1
ATOM 2662 O O . LEU B 1 31 ? -28.196 -4.427 -2.936 1.00 18.56 28 LEU B O 1
ATOM 2678 N N . ILE B 1 32 ? -29.842 -4.761 -1.459 1.00 17.98 29 ILE B N 1
ATOM 2679 C CA . ILE B 1 32 ? -30.400 -3.441 -1.699 1.00 14.75 29 ILE B CA 1
ATOM 2680 C C . ILE B 1 32 ? -29.421 -2.365 -1.295 1.00 16.14 29 ILE B C 1
ATOM 2681 O O . ILE B 1 32 ? -29.150 -1.416 -2.008 1.00 18.10 29 ILE B O 1
ATOM 2697 N N . GLN B 1 33 ? -28.838 -2.536 -0.115 1.00 17.90 30 GLN B N 1
ATOM 2698 C CA . GLN B 1 33 ? -27.909 -1.562 0.427 1.00 21.47 30 GLN B CA 1
ATOM 2699 C C . GLN B 1 33 ? -26.659 -1.416 -0.478 1.00 22.05 30 GLN B C 1
ATOM 2700 O O . GLN B 1 33 ? -26.167 -0.329 -0.723 1.00 24.31 30 GLN B O 1
ATOM 2714 N N . LYS B 1 34 ? -26.147 -2.556 -0.914 1.00 23.02 31 LYS B N 1
ATOM 2715 C CA . LYS B 1 34 ? -24.917 -2.632 -1.735 1.00 24.41 31 LYS B CA 1
ATOM 2716 C C . LYS B 1 34 ? -25.208 -2.035 -3.145 1.00 23.32 31 LYS B C 1
ATOM 2717 O O . LYS B 1 34 ? -24.351 -1.431 -3.770 1.00 30.48 31 LYS B O 1
ATOM 2736 N N . GLY B 1 35 ? -26.429 -2.188 -3.636 1.00 18.62 32 GLY B N 1
ATOM 2737 C CA . GLY B 1 35 ? -26.738 -1.822 -4.976 1.00 18.91 32 GLY B CA 1
ATOM 2738 C C . GLY B 1 35 ? -27.272 -0.429 -5.244 1.00 16.65 32 GLY B C 1
ATOM 2739 O O . GLY B 1 35 ? -27.226 0.077 -6.349 1.00 17.94 32 GLY B O 1
ATOM 2743 N N . LYS B 1 36 ? -27.839 0.191 -4.218 1.00 19.30 33 LYS B N 1
ATOM 2744 C CA . LYS B 1 36 ? -28.666 1.351 -4.370 1.00 18.54 33 LYS B CA 1
ATOM 2745 C C . LYS B 1 36 ? -27.931 2.564 -4.913 1.00 21.33 33 LYS B C 1
ATOM 2746 O O . LYS B 1 36 ? -28.553 3.431 -5.532 1.00 25.68 33 LYS B O 1
ATOM 2765 N N . ASP B 1 37 ? -26.616 2.632 -4.691 1.00 21.22 34 ASP B N 1
ATOM 2766 C CA . ASP B 1 37 ? -25.831 3.791 -5.173 1.00 23.10 34 ASP B CA 1
ATOM 2767 C C . ASP B 1 37 ? -24.954 3.530 -6.428 1.00 22.46 34 ASP B C 1
ATOM 2768 O O . ASP B 1 37 ? -24.229 4.415 -6.859 1.00 28.55 34 ASP B O 1
ATOM 2777 N N . ILE B 1 38 ? -25.080 2.363 -7.009 1.00 17.58 35 ILE B N 1
ATOM 2778 C CA . ILE B 1 38 ? -24.331 2.014 -8.199 1.00 18.62 35 ILE B CA 1
ATOM 2779 C C . ILE B 1 38 ? -25.017 2.602 -9.439 1.00 19.98 35 ILE B C 1
ATOM 2780 O O . ILE B 1 38 ? -26.223 2.395 -9.670 1.00 25.28 35 ILE B O 1
ATOM 2796 N N . LYS B 1 39 ? -24.231 3.329 -10.263 1.00 19.12 36 LYS B N 1
ATOM 2797 C CA . LYS B 1 39 ? -24.710 3.855 -11.552 1.00 21.69 36 LYS B CA 1
ATOM 2798 C C . LYS B 1 39 ? -23.823 3.276 -12.610 1.00 23.22 36 LYS B C 1
ATOM 2799 O O . LYS B 1 39 ? -22.757 3.795 -12.926 1.00 31.57 36 LYS B O 1
ATOM 2818 N N . GLY B 1 40 ? -24.244 2.176 -13.094 1.00 23.58 37 GLY B N 1
ATOM 2819 C CA . GLY B 1 40 ? -23.410 1.343 -13.957 1.00 24.82 37 GLY B CA 1
ATOM 2820 C C . GLY B 1 40 ? -23.796 1.459 -15.389 1.00 21.60 37 GLY B C 1
ATOM 2821 O O . GLY B 1 40 ? -24.648 2.267 -15.835 1.00 25.22 37 GLY B O 1
ATOM 2825 N N . VAL B 1 41 ? -23.203 0.559 -16.127 1.00 20.53 38 VAL B N 1
ATOM 2826 C CA . VAL B 1 41 ? -23.385 0.511 -17.587 1.00 20.56 38 VAL B CA 1
ATOM 2827 C C . VAL B 1 41 ? -24.128 -0.722 -17.987 1.00 17.08 38 VAL B C 1
ATOM 2828 O O . VAL B 1 41 ? -23.937 -1.801 -17.440 1.00 23.08 38 VAL B O 1
ATOM 2841 N N . SER B 1 42 ? -25.035 -0.574 -18.942 1.00 16.10 39 SER B N 1
ATOM 2842 C CA . SER B 1 42 ? -25.773 -1.690 -19.490 1.00 16.18 39 SER B CA 1
ATOM 2843 C C . SER B 1 42 ? -25.425 -1.691 -20.988 1.00 14.23 39 SER B C 1
ATOM 2844 O O . SER B 1 42 ? -25.213 -0.666 -21.640 1.00 19.23 39 SER B O 1
ATOM 2852 N N . GLU B 1 43 ? -25.498 -2.869 -21.563 1.00 14.34 40 GLU B N 1
ATOM 2853 C CA . GLU B 1 43 ? -25.222 -3.032 -22.969 1.00 14.20 40 GLU B CA 1
ATOM 2854 C C . GLU B 1 43 ? -26.378 -3.774 -23.615 1.00 13.81 40 GLU B C 1
ATOM 2855 O O . GLU B 1 43 ? -26.923 -4.732 -23.078 1.00 14.98 40 GLU B O 1
ATOM 2867 N N . ILE B 1 44 ? -26.744 -3.358 -24.810 1.00 12.81 41 ILE B N 1
ATOM 2868 C CA . ILE B 1 44 ? -27.745 -3.996 -25.625 1.00 11.90 41 ILE B CA 1
ATOM 2869 C C . ILE B 1 44 ? -27.152 -4.273 -26.993 1.00 12.94 41 ILE B C 1
ATOM 2870 O O . ILE B 1 44 ? -26.507 -3.423 -27.559 1.00 13.13 41 ILE B O 1
ATOM 2886 N N . VAL B 1 45 ? -27.432 -5.454 -27.525 1.00 12.18 42 VAL B N 1
ATOM 2887 C CA . VAL B 1 45 ? -27.160 -5.786 -28.929 1.00 13.64 42 VAL B CA 1
ATOM 2888 C C . VAL B 1 45 ? -28.500 -6.163 -29.537 1.00 13.52 42 VAL B C 1
ATOM 2889 O O . VAL B 1 45 ? -29.089 -7.155 -29.158 1.00 14.71 42 VAL B O 1
ATOM 2902 N N . GLN B 1 46 ? -28.968 -5.379 -30.502 1.00 13.51 43 GLN B N 1
ATOM 2903 C CA . GLN B 1 46 ? -30.181 -5.649 -31.251 1.00 13.51 43 GLN B CA 1
ATOM 2904 C C . GLN B 1 46 ? -29.794 -6.189 -32.645 1.00 13.02 43 GLN B C 1
ATOM 2905 O O . GLN B 1 46 ? -28.881 -5.629 -33.288 1.00 15.03 43 GLN B O 1
ATOM 2919 N N . ASN B 1 47 ? -30.480 -7.252 -33.093 1.00 12.86 44 ASN B N 1
ATOM 2920 C CA . ASN B 1 47 ? -30.319 -7.726 -34.461 1.00 14.39 44 ASN B CA 1
ATOM 2921 C C . ASN B 1 47 ? -31.723 -8.062 -34.948 1.00 14.25 44 ASN B C 1
ATOM 2922 O O . ASN B 1 47 ? -32.220 -9.146 -34.734 1.00 13.94 44 ASN B O 1
ATOM 2933 N N . GLY B 1 48 ? -32.404 -7.084 -35.535 1.00 15.25 45 GLY B N 1
ATOM 2934 C CA . GLY B 1 48 ? -33.808 -7.201 -35.944 1.00 16.05 45 GLY B CA 1
ATOM 2935 C C . GLY B 1 48 ? -34.645 -7.404 -34.704 1.00 14.50 45 GLY B C 1
ATOM 2936 O O . GLY B 1 48 ? -34.636 -6.551 -33.804 1.00 16.76 45 GLY B O 1
ATOM 2940 N N . LYS B 1 49 ? -35.349 -8.519 -34.642 1.00 14.91 46 LYS B N 1
ATOM 2941 C CA . LYS B 1 49 ? -36.229 -8.871 -33.525 1.00 14.16 46 LYS B CA 1
ATOM 2942 C C . LYS B 1 49 ? -35.464 -9.515 -32.334 1.00 13.29 46 LYS B C 1
ATOM 2943 O O . LYS B 1 49 ? -36.063 -9.735 -31.264 1.00 15.22 46 LYS B O 1
ATOM 2962 N N . HIS B 1 50 ? -34.184 -9.819 -32.509 1.00 13.29 47 HIS B N 1
ATOM 2963 C CA . HIS B 1 50 ? -33.409 -10.489 -31.459 1.00 13.07 47 HIS B CA 1
ATOM 2964 C C . HIS B 1 50 ? -32.654 -9.437 -30.652 1.00 12.94 47 HIS B C 1
ATOM 2965 O O . HIS B 1 50 ? -32.006 -8.550 -31.188 1.00 13.81 47 HIS B O 1
ATOM 2980 N N . PHE B 1 51 ? -32.713 -9.598 -29.348 1.00 12.15 48 PHE B N 1
ATOM 2981 C CA . PHE B 1 51 ? -32.059 -8.720 -28.391 1.00 12.30 48 PHE B CA 1
ATOM 2982 C C . PHE B 1 51 ? -31.222 -9.487 -27.382 1.00 11.54 48 PHE B C 1
ATOM 2983 O O . PHE B 1 51 ? -31.696 -10.520 -26.875 1.00 11.90 48 PHE B O 1
ATOM 3000 N N . LYS B 1 52 ? -30.033 -8.948 -27.060 1.00 12.30 49 LYS B N 1
ATOM 3001 C CA . LYS B 1 52 ? -29.243 -9.445 -25.955 1.00 11.84 49 LYS B CA 1
ATOM 3002 C C . LYS B 1 52 ? -28.956 -8.250 -25.066 1.00 11.92 49 LYS B C 1
ATOM 3003 O O . LYS B 1 52 ? -28.397 -7.249 -25.491 1.00 14.07 49 LYS B O 1
ATOM 3022 N N . PHE B 1 53 ? -29.357 -8.386 -23.834 1.00 12.99 50 PHE B N 1
ATOM 3023 C CA . PHE B 1 53 ? -29.201 -7.331 -22.797 1.00 13.25 50 PHE B CA 1
ATOM 3024 C C . PHE B 1 53 ? -28.210 -7.842 -21.752 1.00 13.32 50 PHE B C 1
ATOM 3025 O O . PHE B 1 53 ? -28.367 -8.943 -21.220 1.00 15.41 50 PHE B O 1
ATOM 3042 N N . THR B 1 54 ? -27.276 -6.976 -21.367 1.00 12.42 51 THR B N 1
ATOM 3043 C CA . THR B 1 54 ? -26.375 -7.196 -20.237 1.00 13.37 51 THR B CA 1
ATOM 3044 C C . THR B 1 54 ? -26.482 -5.967 -19.354 1.00 12.81 51 THR B C 1
ATOM 3045 O O . THR B 1 54 ? -25.997 -4.911 -19.692 1.00 15.56 51 THR B O 1
ATOM 3056 N N . ILE B 1 55 ? -27.255 -6.094 -18.284 1.00 13.71 52 ILE B N 1
ATOM 3057 C CA . ILE B 1 55 ? -27.717 -4.966 -17.504 1.00 15.42 52 ILE B CA 1
ATOM 3058 C C . ILE B 1 55 ? -27.042 -5.009 -16.147 1.00 14.17 52 ILE B C 1
ATOM 3059 O O . ILE B 1 55 ? -26.978 -6.007 -15.480 1.00 16.61 52 ILE B O 1
ATOM 3075 N N . THR B 1 56 ? -26.569 -3.850 -15.721 1.00 15.04 53 THR B N 1
ATOM 3076 C CA . THR B 1 56 ? -26.088 -3.671 -14.331 1.00 16.13 53 THR B CA 1
ATOM 3077 C C . THR B 1 56 ? -27.253 -3.163 -13.552 1.00 18.35 53 THR B C 1
ATOM 3078 O O . THR B 1 56 ? -27.712 -2.059 -13.783 1.00 18.78 53 THR B O 1
ATOM 3089 N N . ALA B 1 57 ? -27.744 -3.962 -12.633 1.00 19.42 54 ALA B N 1
ATOM 3090 C CA . ALA B 1 57 ? -28.865 -3.647 -11.784 1.00 20.97 54 ALA B CA 1
ATOM 3091 C C . ALA B 1 57 ? -28.304 -3.723 -10.377 1.00 18.01 54 ALA B C 1
ATOM 3092 O O . ALA B 1 57 ? -28.220 -4.824 -9.753 1.00 19.26 54 ALA B O 1
ATOM 3099 N N . GLY B 1 58 ? -27.987 -2.584 -9.786 1.00 21.12 55 GLY B N 1
ATOM 3100 C CA . GLY B 1 58 ? -27.398 -2.637 -8.453 1.00 19.67 55 GLY B CA 1
ATOM 3101 C C . GLY B 1 58 ? -26.055 -3.340 -8.491 1.00 18.32 55 GLY B C 1
ATOM 3102 O O . GLY B 1 58 ? -25.200 -3.059 -9.348 1.00 21.96 55 GLY B O 1
ATOM 3106 N N . SER B 1 59 ? -25.869 -4.341 -7.632 1.00 16.35 56 SER B N 1
ATOM 3107 C CA . SER B 1 59 ? -24.627 -5.049 -7.520 1.00 17.91 56 SER B CA 1
ATOM 3108 C C . SER B 1 59 ? -24.578 -6.307 -8.410 1.00 16.15 56 SER B C 1
ATOM 3109 O O . SER B 1 59 ? -23.658 -7.103 -8.344 1.00 18.14 56 SER B O 1
ATOM 3117 N N . LYS B 1 60 ? -25.565 -6.527 -9.254 1.00 16.80 57 LYS B N 1
ATOM 3118 C CA . LYS B 1 60 ? -25.624 -7.739 -10.105 1.00 17.23 57 LYS B CA 1
ATOM 3119 C C . LYS B 1 60 ? -25.630 -7.327 -11.576 1.00 16.08 57 LYS B C 1
ATOM 3120 O O . LYS B 1 60 ? -26.312 -6.359 -11.976 1.00 19.21 57 LYS B O 1
ATOM 3139 N N . VAL B 1 61 ? -24.976 -8.122 -12.382 1.00 16.42 58 VAL B N 1
ATOM 3140 C CA . VAL B 1 61 ? -25.098 -8.049 -13.826 1.00 15.79 58 VAL B CA 1
ATOM 3141 C C . VAL B 1 61 ? -25.961 -9.188 -14.245 1.00 16.47 58 VAL B C 1
ATOM 3142 O O . VAL B 1 61 ? -25.708 -10.323 -13.875 1.00 24.39 58 VAL B O 1
ATOM 3155 N N . ILE B 1 62 ? -26.976 -8.905 -15.028 1.00 17.06 59 ILE B N 1
ATOM 3156 C CA . ILE B 1 62 ? -27.863 -9.917 -15.557 1.00 20.84 59 ILE B CA 1
ATOM 3157 C C . ILE B 1 62 ? -27.960 -9.849 -17.043 1.00 18.69 59 ILE B C 1
ATOM 3158 O O . ILE B 1 62 ? -28.059 -8.793 -17.606 1.00 16.72 59 ILE B O 1
ATOM 3174 N N . GLN B 1 63 ? -27.748 -11.015 -17.636 1.00 22.72 60 GLN B N 1
ATOM 3175 C CA A GLN B 1 63 ? -27.901 -11.242 -19.034 0.50 20.73 60 GLN B CA 1
ATOM 3176 C CA B GLN B 1 63 ? -27.923 -11.235 -19.031 0.50 20.95 60 GLN B CA 1
ATOM 3177 C C . GLN B 1 63 ? -29.274 -11.856 -19.365 1.00 21.81 60 GLN B C 1
ATOM 3178 O O . GLN B 1 63 ? -29.748 -12.851 -18.764 1.00 27.92 60 GLN B O 1
ATOM 3205 N N . ASN B 1 64 ? -29.913 -11.243 -20.332 1.00 17.39 61 ASN B N 1
ATOM 3206 C CA . ASN B 1 64 ? -31.104 -11.765 -20.903 1.00 19.16 61 ASN B CA 1
ATOM 3207 C C . ASN B 1 64 ? -31.049 -11.691 -22.392 1.00 16.77 61 ASN B C 1
ATOM 3208 O O . ASN B 1 64 ? -30.476 -10.768 -23.001 1.00 20.43 61 ASN B O 1
ATOM 3219 N N . GLU B 1 65 ? -31.673 -12.649 -23.036 1.00 14.42 62 GLU B N 1
ATOM 3220 C CA . GLU B 1 65 ? -31.800 -12.652 -24.478 1.00 14.98 62 GLU B CA 1
ATOM 3221 C C . GLU B 1 65 ? -33.168 -13.094 -24.846 1.00 15.11 62 GLU B C 1
ATOM 3222 O O . GLU B 1 65 ? -33.762 -13.961 -24.179 1.00 16.28 62 GLU B O 1
ATOM 3234 N N . PHE B 1 66 ? -33.670 -12.523 -25.944 1.00 13.15 63 PHE B N 1
ATOM 3235 C CA . PHE B 1 66 ? -34.974 -12.897 -26.410 1.00 13.81 63 PHE B CA 1
ATOM 3236 C C . PHE B 1 66 ? -35.139 -12.432 -27.850 1.00 12.93 63 PHE B C 1
ATOM 3237 O O . PHE B 1 66 ? -34.437 -11.541 -28.340 1.00 13.83 63 PHE B O 1
ATOM 3254 N N . THR B 1 67 ? -36.109 -13.079 -28.475 1.00 14.68 64 THR B N 1
ATOM 3255 C CA . THR B 1 67 ? -36.613 -12.625 -29.753 1.00 14.13 64 THR B CA 1
ATOM 3256 C C . THR B 1 67 ? -38.043 -12.125 -29.521 1.00 15.47 64 THR B C 1
ATOM 3257 O O . THR B 1 67 ? -38.881 -12.848 -28.970 1.00 16.80 64 THR B O 1
ATOM 3268 N N . VAL B 1 68 ? -38.301 -10.917 -29.952 1.00 15.34 65 VAL B N 1
ATOM 3269 C CA . VAL B 1 68 ? -39.600 -10.329 -29.679 1.00 18.03 65 VAL B CA 1
ATOM 3270 C C . VAL B 1 68 ? -40.715 -11.182 -30.302 1.00 17.81 65 VAL B C 1
ATOM 3271 O O . VAL B 1 68 ? -40.582 -11.701 -31.411 1.00 20.50 65 VAL B O 1
ATOM 3284 N N . GLY B 1 69 ? -41.763 -11.423 -29.497 1.00 18.67 66 GLY B N 1
ATOM 3285 C CA . GLY B 1 69 ? -42.873 -12.294 -29.921 1.00 25.04 66 GLY B CA 1
ATOM 3286 C C . GLY B 1 69 ? -42.773 -13.820 -29.689 1.00 28.89 66 GLY B C 1
ATOM 3287 O O . GLY B 1 69 ? -43.615 -14.547 -29.948 1.00 38.93 66 GLY B O 1
ATOM 3291 N N . GLU B 1 70 ? -41.547 -14.182 -29.248 1.00 22.64 67 GLU B N 1
ATOM 3292 C CA . GLU B 1 70 ? -41.219 -15.580 -29.021 1.00 23.87 67 GLU B CA 1
ATOM 3293 C C . GLU B 1 70 ? -41.023 -15.786 -27.535 1.00 21.45 67 GLU B C 1
ATOM 3294 O O . GLU B 1 70 ? -40.450 -14.918 -26.879 1.00 23.74 67 GLU B O 1
ATOM 3306 N N . GLU B 1 71 ? -41.444 -16.926 -26.999 1.00 26.93 68 GLU B N 1
ATOM 3307 C CA . GLU B 1 71 ? -41.286 -17.129 -25.566 1.00 26.11 68 GLU B CA 1
ATOM 3308 C C . GLU B 1 71 ? -39.809 -17.139 -25.238 1.00 25.40 68 GLU B C 1
ATOM 3309 O O . GLU B 1 71 ? -38.999 -17.582 -26.033 1.00 26.20 68 GLU B O 1
ATOM 3321 N N . CYS B 1 72 ? -39.488 -16.550 -24.085 1.00 23.78 69 CYS B N 1
ATOM 3322 C CA . CYS B 1 72 ? -38.134 -16.449 -23.602 1.00 20.39 69 CYS B CA 1
ATOM 3323 C C . CYS B 1 72 ? -38.107 -16.769 -22.155 1.00 22.23 69 CYS B C 1
ATOM 3324 O O . CYS B 1 72 ? -39.130 -16.843 -21.528 1.00 21.90 69 CYS B O 1
ATOM 3332 N N . GLU B 1 73 ? -36.922 -16.980 -21.652 1.00 24.58 70 GLU B N 1
ATOM 3333 C CA . GLU B 1 73 ? -36.741 -17.167 -20.237 1.00 24.21 70 GLU B CA 1
ATOM 3334 C C . GLU B 1 73 ? -35.838 -16.069 -19.737 1.00 23.58 70 GLU B C 1
ATOM 3335 O O . GLU B 1 73 ? -34.680 -15.996 -20.164 1.00 28.14 70 GLU B O 1
ATOM 3347 N N . LEU B 1 74 ? -36.402 -15.172 -18.906 1.00 19.95 71 LEU B N 1
ATOM 3348 C CA . LEU B 1 74 ? -35.662 -14.106 -18.355 1.00 22.66 71 LEU B CA 1
ATOM 3349 C C . LEU B 1 74 ? -35.255 -14.356 -16.921 1.00 19.42 71 LEU B C 1
ATOM 3350 O O . LEU B 1 74 ? -35.998 -14.914 -16.146 1.00 22.97 71 LEU B O 1
ATOM 3366 N N . GLU B 1 75 ? -34.081 -13.901 -16.598 1.00 21.11 72 GLU B N 1
ATOM 3367 C CA . GLU B 1 75 ? -33.584 -13.895 -15.263 1.00 20.88 72 GLU B CA 1
ATOM 3368 C C . GLU B 1 75 ? -34.004 -12.633 -14.615 1.00 22.25 72 GLU B C 1
ATOM 3369 O O . GLU B 1 75 ? -33.777 -11.516 -15.143 1.00 25.43 72 GLU B O 1
ATOM 3381 N N . THR B 1 76 ? -34.664 -12.762 -13.500 1.00 25.37 73 THR B N 1
ATOM 3382 C CA . THR B 1 76 ? -35.092 -11.559 -12.789 1.00 28.18 73 THR B CA 1
ATOM 3383 C C . THR B 1 76 ? -34.032 -11.064 -11.793 1.00 32.07 73 THR B C 1
ATOM 3384 O O . THR B 1 76 ? -32.987 -11.749 -11.529 1.00 31.27 73 THR B O 1
ATOM 3395 N N A MET B 1 77 ? -34.290 -9.893 -11.203 0.50 31.70 74 MET B N 1
ATOM 3396 N N B MET B 1 77 ? -34.305 -9.893 -11.212 0.50 32.32 74 MET B N 1
ATOM 3397 C CA A MET B 1 77 ? -33.329 -9.291 -10.265 0.50 34.68 74 MET B CA 1
ATOM 3398 C CA B MET B 1 77 ? -33.380 -9.268 -10.261 0.50 35.21 74 MET B CA 1
ATOM 3399 C C A MET B 1 77 ? -33.063 -10.177 -9.032 0.50 28.97 74 MET B C 1
ATOM 3400 C C B MET B 1 77 ? -33.052 -10.202 -9.077 0.50 29.92 74 MET B C 1
ATOM 3401 O O A MET B 1 77 ? -32.037 -10.064 -8.401 0.50 37.59 74 MET B O 1
ATOM 3402 O O B MET B 1 77 ? -31.976 -10.142 -8.520 0.50 38.47 74 MET B O 1
ATOM 3429 N N . THR B 1 78 ? -33.975 -11.070 -8.711 1.00 26.31 75 THR B N 1
ATOM 3430 C CA . THR B 1 78 ? -33.737 -11.958 -7.565 1.00 29.97 75 THR B CA 1
ATOM 3431 C C . THR B 1 78 ? -32.963 -13.243 -7.945 1.00 33.13 75 THR B C 1
ATOM 3432 O O . THR B 1 78 ? -32.610 -14.039 -7.084 1.00 38.68 75 THR B O 1
ATOM 3444 N N . GLY B 1 79 ? -32.783 -13.478 -9.248 1.00 29.13 76 GLY B N 1
ATOM 3445 C CA . GLY B 1 79 ? -32.169 -14.731 -9.795 1.00 32.66 76 GLY B CA 1
ATOM 3446 C C . GLY B 1 79 ? -33.209 -15.769 -10.216 1.00 29.87 76 GLY B C 1
ATOM 3447 O O . GLY B 1 79 ? -32.869 -16.822 -10.768 1.00 36.48 76 GLY B O 1
ATOM 3451 N N . GLU B 1 80 ? -34.491 -15.475 -10.000 1.00 25.46 77 GLU B N 1
ATOM 3452 C CA . GLU B 1 80 ? -35.557 -16.373 -10.414 1.00 29.18 77 GLU B CA 1
ATOM 3453 C C . GLU B 1 80 ? -35.691 -16.275 -11.957 1.00 29.18 77 GLU B C 1
ATOM 3454 O O . GLU B 1 80 ? -35.549 -15.196 -12.532 1.00 31.71 77 GLU B O 1
ATOM 3466 N N . LYS B 1 81 ? -35.848 -17.416 -12.611 1.00 28.87 78 LYS B N 1
ATOM 3467 C CA . LYS B 1 81 ? -36.024 -17.503 -14.048 1.00 28.36 78 LYS B CA 1
ATOM 3468 C C . LYS B 1 81 ? -37.489 -17.584 -14.360 1.00 27.26 78 LYS B C 1
ATOM 3469 O O . LYS B 1 81 ? -38.198 -18.440 -13.790 1.00 37.36 78 LYS B O 1
ATOM 3488 N N . VAL B 1 82 ? -37.940 -16.750 -15.278 1.00 25.61 79 VAL B N 1
ATOM 3489 C CA . VAL B 1 82 ? -39.383 -16.620 -15.568 1.00 21.92 79 VAL B CA 1
ATOM 3490 C C . VAL B 1 82 ? -39.592 -16.733 -17.048 1.00 22.90 79 VAL B C 1
ATOM 3491 O O . VAL B 1 82 ? -38.883 -16.131 -17.803 1.00 24.51 79 VAL B O 1
ATOM 3504 N N . LYS B 1 83 ? -40.562 -17.522 -17.492 1.00 24.70 80 LYS B N 1
ATOM 3505 C CA . LYS B 1 83 ? -40.889 -17.648 -18.920 1.00 27.86 80 LYS B CA 1
ATOM 3506 C C . LYS B 1 83 ? -41.855 -16.540 -19.247 1.00 24.42 80 LYS B C 1
ATOM 3507 O O . LYS B 1 83 ? -42.856 -16.408 -18.575 1.00 30.53 80 LYS B O 1
ATOM 3526 N N . THR B 1 84 ? -41.584 -15.757 -20.301 1.00 21.34 81 THR B N 1
ATOM 3527 C CA . THR B 1 84 ? -42.525 -14.775 -20.732 1.00 23.27 81 THR B CA 1
ATOM 3528 C C . THR B 1 84 ? -42.309 -14.484 -22.209 1.00 22.35 81 THR B C 1
ATOM 3529 O O . THR B 1 84 ? -41.653 -15.289 -22.913 1.00 25.09 81 THR B O 1
ATOM 3540 N N . VAL B 1 85 ? -42.899 -13.410 -22.700 1.00 21.89 82 VAL B N 1
ATOM 3541 C CA . VAL B 1 85 ? -42.755 -12.965 -24.058 1.00 21.65 82 VAL B CA 1
ATOM 3542 C C . VAL B 1 85 ? -42.565 -11.446 -24.025 1.00 21.24 82 VAL B C 1
ATOM 3543 O O . VAL B 1 85 ? -43.287 -10.728 -23.309 1.00 24.67 82 VAL B O 1
ATOM 3556 N N . VAL B 1 86 ? -41.567 -10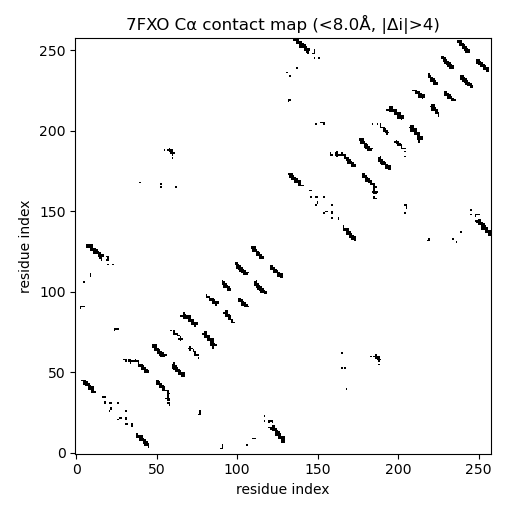.931 -24.752 1.00 19.83 83 VAL B N 1
ATOM 3557 C CA . VAL B 1 86 ? -41.396 -9.485 -24.858 1.00 18.49 83 VAL B CA 1
ATOM 3558 C C . VAL B 1 86 ? -41.957 -9.051 -26.247 1.00 18.54 83 VAL B C 1
ATOM 3559 O O . VAL B 1 86 ? -41.708 -9.732 -27.230 1.00 18.85 83 VAL B O 1
ATOM 3572 N N . GLN B 1 87 ? -42.627 -7.927 -26.305 1.00 18.91 84 GLN B N 1
ATOM 3573 C CA . GLN B 1 87 ? -43.157 -7.353 -27.491 1.00 19.47 84 GLN B CA 1
ATOM 3574 C C . GLN B 1 87 ? -42.450 -6.025 -27.814 1.00 18.49 84 GLN B C 1
ATOM 3575 O O . GLN B 1 87 ? -42.031 -5.253 -26.958 1.00 20.36 84 GLN B O 1
ATOM 3589 N N . LEU B 1 88 ? -42.312 -5.749 -29.115 1.00 24.19 85 LEU B N 1
ATOM 3590 C CA . LEU B 1 88 ? -41.825 -4.482 -29.623 1.00 22.36 85 LEU B CA 1
ATOM 3591 C C . LEU B 1 88 ? -43.027 -3.681 -30.077 1.00 28.84 85 LEU B C 1
ATOM 3592 O O . LEU B 1 88 ? -43.830 -4.145 -30.925 1.00 34.11 85 LEU B O 1
ATOM 3608 N N . GLU B 1 89 ? -43.150 -2.454 -29.523 1.00 25.46 86 GLU B N 1
ATOM 3609 C CA . GLU B 1 89 ? -44.230 -1.515 -29.905 1.00 32.31 86 GLU B CA 1
ATOM 3610 C C . GLU B 1 89 ? -43.600 -0.369 -30.664 1.00 32.43 86 GLU B C 1
ATOM 3611 O O . GLU B 1 89 ? -42.768 0.387 -30.116 1.00 38.07 86 GLU B O 1
ATOM 3623 N N . GLY B 1 90 ? -44.018 -0.203 -31.910 1.00 34.33 87 GLY B N 1
ATOM 3624 C CA . GLY B 1 90 ? -43.321 0.732 -32.791 1.00 37.93 87 GLY B CA 1
ATOM 3625 C C . GLY B 1 90 ? -41.884 0.245 -32.972 1.00 32.39 87 GLY B C 1
ATOM 3626 O O . GLY B 1 90 ? -41.623 -0.985 -33.088 1.00 40.20 87 GLY B O 1
ATOM 3630 N N . ASP B 1 91 ? -40.946 1.173 -33.062 1.00 30.36 88 ASP B N 1
ATOM 3631 C CA . ASP B 1 91 ? -39.561 0.834 -33.279 1.00 35.05 88 ASP B CA 1
ATOM 3632 C C . ASP B 1 91 ? -38.798 0.905 -31.976 1.00 33.50 88 ASP B C 1
ATOM 3633 O O . ASP B 1 91 ? -37.697 0.394 -31.869 1.00 32.48 88 ASP B O 1
ATOM 3642 N N . ASN B 1 92 ? -39.371 1.535 -30.971 1.00 26.29 89 ASN B N 1
ATOM 3643 C CA . ASN B 1 92 ? -38.559 1.998 -29.869 1.00 23.95 89 ASN B CA 1
ATOM 3644 C C . ASN B 1 92 ? -39.061 1.666 -28.486 1.00 23.02 89 ASN B C 1
ATOM 3645 O O . ASN B 1 92 ? -38.618 2.293 -27.546 1.00 22.20 89 ASN B O 1
ATOM 3656 N N . LYS B 1 93 ? -39.933 0.690 -28.349 1.00 20.55 90 LYS B N 1
ATOM 3657 C CA . LYS B 1 93 ? -40.490 0.386 -27.068 1.00 18.27 90 LYS B CA 1
ATOM 3658 C C . LYS B 1 93 ? -40.616 -1.113 -26.911 1.00 19.13 90 LYS B C 1
ATOM 3659 O O . LYS B 1 93 ? -41.194 -1.785 -27.796 1.00 23.01 90 LYS B O 1
ATOM 3678 N N . LEU B 1 94 ? -39.991 -1.661 -25.866 1.00 18.70 91 LEU B N 1
ATOM 3679 C CA . LEU B 1 94 ? -40.102 -3.066 -25.497 1.00 16.97 91 LEU B CA 1
ATOM 3680 C C . LEU B 1 94 ? -40.985 -3.212 -24.281 1.00 17.72 91 LEU B C 1
ATOM 3681 O O . LEU B 1 94 ? -40.798 -2.464 -23.360 1.00 19.46 91 LEU B O 1
ATOM 3697 N N . VAL B 1 95 ? -41.917 -4.162 -24.298 1.00 16.69 92 VAL B N 1
ATOM 3698 C CA . VAL B 1 95 ? -42.835 -4.326 -23.228 1.00 18.18 92 VAL B CA 1
ATOM 3699 C C . VAL B 1 95 ? -42.939 -5.769 -22.871 1.00 18.09 92 VAL B C 1
ATOM 3700 O O . VAL B 1 95 ? -43.078 -6.662 -23.716 1.00 19.76 92 VAL B O 1
ATOM 3713 N N . THR B 1 96 ? -42.919 -6.072 -21.585 1.00 19.27 93 THR B N 1
ATOM 3714 C CA . THR B 1 96 ? -43.217 -7.412 -21.144 1.00 20.53 93 THR B CA 1
ATOM 3715 C C . THR B 1 96 ? -43.885 -7.385 -19.753 1.00 21.71 93 THR B C 1
ATOM 3716 O O . THR B 1 96 ? -43.832 -6.402 -19.022 1.00 23.17 93 THR B O 1
ATOM 3727 N N . THR B 1 97 ? -44.488 -8.488 -19.357 1.00 23.25 94 THR B N 1
ATOM 3728 C CA . THR B 1 97 ? -45.021 -8.620 -17.999 1.00 23.89 94 THR B CA 1
ATOM 3729 C C . THR B 1 97 ? -44.622 -9.976 -17.449 1.00 26.36 94 THR B C 1
ATOM 3730 O O . THR B 1 97 ? -44.605 -10.999 -18.208 1.00 34.99 94 THR B O 1
ATOM 3741 N N . PHE B 1 98 ? -44.425 -10.047 -16.146 1.00 26.28 95 PHE B N 1
ATOM 3742 C CA . PHE B 1 98 ? -44.088 -11.295 -15.483 1.00 28.89 95 PHE B CA 1
ATOM 3743 C C . PHE B 1 98 ? -44.428 -11.151 -14.006 1.00 30.91 95 PHE B C 1
ATOM 3744 O O . PHE B 1 98 ? -44.170 -10.107 -13.417 1.00 36.04 95 PHE B O 1
ATOM 3761 N N . LYS B 1 99 ? -45.007 -12.194 -13.422 1.00 43.20 96 LYS B N 1
ATOM 3762 C CA . LYS B 1 99 ? -45.304 -12.202 -11.993 1.00 45.51 96 LYS B CA 1
ATOM 3763 C C . LYS B 1 99 ? -45.785 -10.820 -11.428 1.00 46.58 96 LYS B C 1
ATOM 3764 O O . LYS B 1 99 ? -45.211 -10.286 -10.451 1.00 48.44 96 LYS B O 1
ATOM 3783 N N . ASN B 1 100 ? -46.813 -10.247 -12.063 1.00 43.64 97 ASN B N 1
ATOM 3784 C CA . ASN B 1 100 ? -47.448 -8.963 -11.641 1.00 35.28 97 ASN B CA 1
ATOM 3785 C C . ASN B 1 100 ? -46.608 -7.689 -11.885 1.00 28.08 97 ASN B C 1
ATOM 3786 O O . ASN B 1 100 ? -47.012 -6.548 -11.476 1.00 29.61 97 ASN B O 1
ATOM 3797 N N . ILE B 1 101 ? -45.468 -7.861 -12.529 1.00 24.60 98 ILE B N 1
ATOM 3798 C CA . ILE B 1 101 ? -44.623 -6.769 -12.833 1.00 19.10 98 ILE B CA 1
ATOM 3799 C C . ILE B 1 101 ? -44.854 -6.462 -14.296 1.00 19.31 98 ILE B C 1
ATOM 3800 O O . ILE B 1 101 ? -44.779 -7.374 -15.125 1.00 22.03 98 ILE B O 1
ATOM 3816 N N . LYS B 1 102 ? -45.007 -5.184 -14.623 1.00 19.37 99 LYS B N 1
ATOM 3817 C CA . LYS B 1 102 ? -44.918 -4.726 -16.014 1.00 21.06 99 LYS B CA 1
ATOM 3818 C C . LYS B 1 102 ? -43.587 -4.055 -16.210 1.00 21.32 99 LYS B C 1
ATOM 3819 O O . LYS B 1 102 ? -43.190 -3.226 -15.396 1.00 23.14 99 LYS B O 1
ATOM 3838 N N . SER B 1 103 ? -42.922 -4.364 -17.313 1.00 21.34 100 SER B N 1
ATOM 3839 C CA . SER B 1 103 ? -41.657 -3.709 -17.658 1.00 20.19 100 SER B CA 1
ATOM 3840 C C . SER B 1 103 ? -41.725 -3.059 -19.067 1.00 17.10 100 SER B C 1
ATOM 3841 O O . SER B 1 103 ? -42.127 -3.723 -19.994 1.00 21.87 100 SER B O 1
ATOM 3849 N N . VAL B 1 104 ? -41.398 -1.783 -19.170 1.00 17.75 101 VAL B N 1
ATOM 3850 C CA . VAL B 1 104 ? -41.353 -1.051 -20.406 1.00 18.36 101 VAL B CA 1
ATOM 3851 C C . VAL B 1 104 ? -39.964 -0.422 -20.553 1.00 18.93 101 VAL B C 1
ATOM 3852 O O . VAL B 1 104 ? -39.474 0.226 -19.628 1.00 22.91 101 VAL B O 1
ATOM 3865 N N . THR B 1 105 ? -39.356 -0.585 -21.711 1.00 18.70 102 THR B N 1
ATOM 3866 C CA . THR B 1 105 ? -38.046 -0.045 -22.028 1.00 18.26 102 THR B CA 1
ATOM 3867 C C . THR B 1 105 ? -38.184 0.778 -23.288 1.00 18.65 102 THR B C 1
ATOM 3868 O O . THR B 1 105 ? -38.518 0.199 -24.327 1.00 21.85 102 THR B O 1
ATOM 3879 N N . GLU B 1 106 ? -37.966 2.093 -23.218 1.00 21.29 103 GLU B N 1
ATOM 3880 C CA . GLU B 1 106 ? -38.213 3.015 -24.325 1.00 20.40 103 GLU B CA 1
ATOM 3881 C C . GLU B 1 106 ? -36.970 3.778 -24.640 1.00 19.52 103 GLU B C 1
ATOM 3882 O O . GLU B 1 106 ? -36.302 4.353 -23.779 1.00 21.83 103 GLU B O 1
ATOM 3894 N N . LEU B 1 107 ? -36.682 3.790 -25.931 1.00 20.58 104 LEU B N 1
ATOM 3895 C CA . LEU B 1 107 ? -35.571 4.510 -26.468 1.00 21.13 104 LEU B CA 1
ATOM 3896 C C . LEU B 1 107 ? -36.041 5.787 -27.149 1.00 21.86 104 LEU B C 1
ATOM 3897 O O . LEU B 1 107 ? -36.969 5.765 -27.997 1.00 24.86 104 LEU B O 1
ATOM 3913 N N . ASN B 1 108 ? -35.444 6.901 -26.724 1.00 21.08 105 ASN B N 1
ATOM 3914 C CA A ASN B 1 108 ? -35.732 8.220 -27.299 0.70 24.22 105 ASN B CA 1
ATOM 3915 C CA B ASN B 1 108 ? -35.714 8.218 -27.326 0.30 23.75 105 ASN B CA 1
ATOM 3916 C C . ASN B 1 108 ? -34.401 8.986 -27.519 1.00 24.35 105 ASN B C 1
ATOM 3917 O O . ASN B 1 108 ? -33.769 9.497 -26.566 1.00 25.35 105 ASN B O 1
ATOM 3938 N N . GLY B 1 109 ? -33.939 9.020 -28.764 1.00 29.80 106 GLY B N 1
ATOM 3939 C CA . GLY B 1 109 ? -32.648 9.619 -29.045 1.00 32.44 106 GLY B CA 1
ATOM 3940 C C . GLY B 1 109 ? -31.546 8.810 -28.383 1.00 25.12 106 GLY B C 1
ATOM 3941 O O . GLY B 1 109 ? -31.374 7.654 -28.684 1.00 33.88 106 GLY B O 1
ATOM 3945 N N . ASP B 1 110 ? -30.788 9.436 -27.491 1.00 29.88 107 ASP B N 1
ATOM 3946 C CA . ASP B 1 110 ? -29.723 8.733 -26.840 1.00 28.44 107 ASP B CA 1
ATOM 3947 C C . ASP B 1 110 ? -30.103 8.335 -25.403 1.00 28.12 107 ASP B C 1
ATOM 3948 O O . ASP B 1 110 ? -29.216 7.914 -24.631 1.00 25.87 107 ASP B O 1
ATOM 3957 N N . ILE B 1 111 ? -31.400 8.424 -25.055 1.00 23.21 108 ILE B N 1
ATOM 3958 C CA . ILE B 1 111 ? -31.863 8.093 -23.703 1.00 24.25 108 ILE B CA 1
ATOM 3959 C C . ILE B 1 111 ? -32.766 6.855 -23.694 1.00 21.86 108 ILE B C 1
ATOM 3960 O O . ILE B 1 111 ? -33.739 6.768 -24.449 1.00 23.92 108 ILE B O 1
ATOM 3976 N N . ILE B 1 112 ? -32.441 5.894 -22.829 1.00 20.85 109 ILE B N 1
ATOM 3977 C CA A ILE B 1 112 ? -33.320 4.776 -22.600 0.50 16.97 109 ILE B CA 1
ATOM 3978 C CA B ILE B 1 112 ? -33.337 4.753 -22.568 0.50 16.60 109 ILE B CA 1
ATOM 3979 C C . ILE B 1 112 ? -33.965 4.949 -21.215 1.00 17.69 109 ILE B C 1
ATOM 3980 O O . ILE B 1 112 ? -33.284 5.246 -20.232 1.00 18.68 109 ILE B O 1
ATOM 4011 N N . THR B 1 113 ? -35.272 4.808 -21.185 1.00 18.16 110 THR B N 1
ATOM 4012 C CA . THR B 1 113 ? -36.054 4.886 -19.965 1.00 18.48 110 THR B CA 1
ATOM 4013 C C . THR B 1 113 ? -36.664 3.527 -19.720 1.00 19.19 110 THR B C 1
ATOM 4014 O O . THR B 1 113 ? -37.382 2.949 -20.550 1.00 20.49 110 THR B O 1
ATOM 4025 N N . ASN B 1 114 ? -36.362 2.962 -18.566 1.00 17.04 111 ASN B N 1
ATOM 4026 C CA . ASN B 1 114 ? -36.946 1.675 -18.173 1.00 16.00 111 ASN B CA 1
ATOM 4027 C C . ASN B 1 114 ? -37.910 1.931 -16.987 1.00 17.51 111 ASN B C 1
ATOM 4028 O O . ASN B 1 114 ? -37.525 2.537 -16.011 1.00 19.56 111 ASN B O 1
ATOM 4039 N N . THR B 1 115 ? -39.149 1.502 -17.137 1.00 16.23 112 THR B N 1
ATOM 4040 C CA . THR B 1 115 ? -40.169 1.689 -16.155 1.00 18.42 112 THR B CA 1
ATOM 4041 C C . THR B 1 115 ? -40.737 0.354 -15.770 1.00 16.79 112 THR B C 1
ATOM 4042 O O . THR B 1 115 ? -41.276 -0.389 -16.657 1.00 22.15 112 THR B O 1
ATOM 4053 N N . MET B 1 116 ? -40.565 -0.045 -14.520 1.00 17.28 113 MET B N 1
ATOM 4054 C CA . MET B 1 116 ? -41.089 -1.315 -14.046 1.00 16.44 113 MET B CA 1
ATOM 4055 C C . MET B 1 116 ? -42.126 -0.997 -12.959 1.00 17.39 113 MET B C 1
ATOM 4056 O O . MET B 1 116 ? -41.825 -0.241 -12.031 1.00 21.02 113 MET B O 1
ATOM 4070 N N . THR B 1 117 ? -43.317 -1.557 -13.064 1.00 18.72 114 THR B N 1
ATOM 4071 C CA A THR B 1 117 ? -44.406 -1.255 -12.162 0.50 19.29 114 THR B CA 1
ATOM 4072 C CA B THR B 1 117 ? -44.396 -1.250 -12.140 0.50 19.56 114 THR B CA 1
ATOM 4073 C C . THR B 1 117 ? -44.829 -2.515 -11.424 1.00 18.10 114 THR B C 1
ATOM 4074 O O . THR B 1 117 ? -45.021 -3.572 -12.052 1.00 20.61 114 THR B O 1
ATOM 4095 N N . LEU B 1 118 ? -44.974 -2.410 -10.106 1.00 19.26 115 LEU B N 1
ATOM 4096 C CA . LEU B 1 118 ? -45.468 -3.516 -9.276 1.00 18.77 115 LEU B CA 1
ATOM 4097 C C . LEU B 1 118 ? -46.395 -2.864 -8.239 1.00 19.73 115 LEU B C 1
ATOM 4098 O O . LEU B 1 118 ? -45.946 -2.046 -7.484 1.00 20.02 115 LEU B O 1
ATOM 4114 N N . GLY B 1 119 ? -47.684 -3.160 -8.314 1.00 22.11 116 GLY B N 1
ATOM 4115 C CA . GLY B 1 119 ? -48.615 -2.482 -7.445 1.00 23.37 116 GLY B CA 1
ATOM 4116 C C . GLY B 1 119 ? -48.556 -1.004 -7.761 1.00 20.98 116 GLY B C 1
ATOM 4117 O O . GLY B 1 119 ? -48.677 -0.620 -8.933 1.00 21.73 116 GLY B O 1
ATOM 4121 N N . ASP B 1 120 ? -48.435 -0.177 -6.708 1.00 20.48 117 ASP B N 1
ATOM 4122 C CA A ASP B 1 120 ? -48.349 1.283 -6.852 0.50 20.77 117 ASP B CA 1
ATOM 4123 C CA B ASP B 1 120 ? -48.355 1.278 -6.789 0.50 20.60 117 ASP B CA 1
ATOM 4124 C C . ASP B 1 120 ? -46.903 1.786 -6.829 1.00 21.38 117 ASP B C 1
ATOM 4125 O O . ASP B 1 120 ? -46.653 2.981 -6.652 1.00 26.23 117 ASP B O 1
ATOM 4142 N N . ILE B 1 121 ? -45.930 0.868 -7.027 1.00 18.23 118 ILE B N 1
ATOM 4143 C CA . ILE B 1 121 ? -44.535 1.210 -7.092 1.00 18.26 118 ILE B CA 1
ATOM 4144 C C . ILE B 1 121 ? -44.107 1.334 -8.548 1.00 19.80 118 ILE B C 1
ATOM 4145 O O . ILE B 1 121 ? -44.249 0.353 -9.281 1.00 23.70 118 ILE B O 1
ATOM 4161 N N . VAL B 1 122 ? -43.527 2.477 -8.906 1.00 22.30 119 VAL B N 1
ATOM 4162 C CA . VAL B 1 122 ? -42.995 2.711 -10.257 1.00 19.53 119 VAL B CA 1
ATOM 4163 C C . VAL B 1 122 ? -41.482 2.961 -10.129 1.00 17.79 119 VAL B C 1
ATOM 4164 O O . VAL B 1 122 ? -41.033 3.967 -9.647 1.00 20.27 119 VAL B O 1
ATOM 4177 N N . PHE B 1 123 ? -40.726 1.984 -10.559 1.00 17.13 120 PHE B N 1
ATOM 4178 C CA . PHE B 1 123 ? -39.283 1.968 -10.579 1.00 16.95 120 PHE B CA 1
ATOM 4179 C C . PHE B 1 123 ? -38.808 2.478 -11.944 1.00 16.59 120 PHE B C 1
ATOM 4180 O O . PHE B 1 123 ? -39.036 1.772 -12.949 1.00 19.25 120 PHE B O 1
ATOM 4197 N N . LYS B 1 124 ? -38.145 3.630 -11.977 1.00 16.92 121 LYS B N 1
ATOM 4198 C CA . LYS B 1 124 ? -37.783 4.263 -13.226 1.00 17.19 121 LYS B CA 1
ATOM 4199 C C . LYS B 1 124 ? -36.307 4.484 -13.307 1.00 16.79 121 LYS B C 1
ATOM 4200 O O . LYS B 1 124 ? -35.700 4.988 -12.335 1.00 22.03 121 LYS B O 1
ATOM 4219 N N . ARG B 1 125 ? -35.695 4.062 -14.408 1.00 15.52 122 ARG B N 1
ATOM 4220 C CA A ARG B 1 125 ? -34.282 4.262 -14.634 0.50 16.50 122 ARG B CA 1
ATOM 4221 C CA B ARG B 1 125 ? -34.288 4.281 -14.625 0.50 16.19 122 ARG B CA 1
ATOM 4222 C C . ARG B 1 125 ? -34.112 5.018 -15.939 1.00 17.09 122 ARG B C 1
ATOM 4223 O O . ARG B 1 125 ? -34.791 4.705 -16.940 1.00 19.54 122 ARG B O 1
ATOM 4264 N N . ILE B 1 126 ? -33.263 6.024 -15.926 1.00 17.11 123 ILE B N 1
ATOM 4265 C CA . ILE B 1 126 ? -32.965 6.772 -17.140 1.00 17.45 123 ILE B CA 1
ATOM 4266 C C . ILE B 1 126 ? -31.442 6.623 -17.386 1.00 16.36 123 ILE B C 1
ATOM 4267 O O . ILE B 1 126 ? -30.634 6.893 -16.510 1.00 17.93 123 ILE B O 1
ATOM 4283 N N . SER B 1 127 ? -31.106 6.142 -18.584 1.00 17.89 124 SER B N 1
ATOM 4284 C CA . SER B 1 127 ? -29.730 5.915 -18.955 1.00 18.54 124 SER B CA 1
ATOM 4285 C C . SER B 1 127 ? -29.422 6.609 -20.283 1.00 16.90 124 SER B C 1
ATOM 4286 O O . SER B 1 127 ? -30.312 6.817 -21.101 1.00 19.85 124 SER B O 1
ATOM 4294 N N . LYS B 1 128 ? -28.162 6.968 -20.447 1.00 17.95 125 LYS B N 1
ATOM 4295 C CA . LYS B 1 128 ? -27.725 7.710 -21.641 1.00 21.15 125 LYS B CA 1
ATOM 4296 C C . LYS B 1 128 ? -26.647 6.922 -22.400 1.00 17.53 125 LYS B C 1
ATOM 4297 O O . LYS B 1 128 ? -25.734 6.370 -21.810 1.00 17.65 125 LYS B O 1
ATOM 4316 N N . ARG B 1 129 ? -26.724 6.938 -23.698 1.00 21.04 126 ARG B N 1
ATOM 4317 C CA A ARG B 1 129 ? -25.713 6.306 -24.538 0.50 19.80 126 ARG B CA 1
ATOM 4318 C CA B ARG B 1 129 ? -25.703 6.207 -24.436 0.50 21.46 126 ARG B CA 1
ATOM 4319 C C . ARG B 1 129 ? -24.315 6.809 -24.263 1.00 24.35 126 ARG B C 1
ATOM 4320 O O . ARG B 1 129 ? -24.097 8.037 -24.223 1.00 25.96 126 ARG B O 1
ATOM 4361 N N . ILE B 1 130 ? -23.365 5.903 -24.158 1.00 21.18 127 ILE B N 1
ATOM 4362 C CA . ILE B 1 130 ? -21.926 6.206 -23.988 1.00 23.55 127 ILE B CA 1
ATOM 4363 C C . ILE B 1 130 ? -21.094 5.669 -25.170 1.00 39.79 127 ILE B C 1
ATOM 4364 O O . ILE B 1 130 ? -21.657 5.214 -26.181 1.00 35.50 127 ILE B O 1
#

B-factor: mean 23.52, std 10.07, range [9.52, 74.75]

InterPro domains:
  IPR000463 Cytosolic fatty-acid binding [PR00178] (3-25)
  IPR000463 Cytosolic fatty-acid binding [PR00178] (62-78)
  IPR000463 Cytosolic fatty-acid binding [PR00178] (106-126)
  IPR000463 Cytosolic fatty-acid binding [PS00214] (5-22)
  IPR012674 Calycin [G3DSA:2.40.128.20] (1-127)
  IPR012674 Calycin [SSF50814] (1-127)
  IPR031259 Intracellular lipid binding protein [PTHR11955] (2-126)

Organism: Homo sapiens (NCBI:txid9606)